Protein AF-A0A2W4M8K1-F1 (afdb_monomer_lite)

Structure (mmCIF, N/CA/C/O backbone):
data_AF-A0A2W4M8K1-F1
#
_entry.id   AF-A0A2W4M8K1-F1
#
loop_
_atom_site.group_PDB
_atom_site.id
_atom_site.type_symbol
_atom_site.label_atom_id
_atom_site.label_alt_id
_atom_site.label_comp_id
_atom_site.label_asym_id
_atom_site.label_entity_id
_atom_site.label_seq_id
_atom_site.pdbx_PDB_ins_code
_atom_site.Cartn_x
_atom_site.Cartn_y
_atom_site.Cartn_z
_atom_site.occupancy
_atom_site.B_iso_or_equiv
_atom_site.auth_seq_id
_atom_site.auth_comp_id
_atom_site.auth_asym_id
_atom_site.auth_atom_id
_atom_site.pdbx_PDB_model_num
ATOM 1 N N . GLN A 1 1 ? -11.188 28.566 -6.184 1.00 37.00 1 GLN A N 1
ATOM 2 C CA . GLN A 1 1 ? -10.833 28.347 -7.601 1.00 37.00 1 GLN A CA 1
ATOM 3 C C . GLN A 1 1 ? -10.612 26.862 -7.788 1.00 37.00 1 GLN A C 1
ATOM 5 O O . GLN A 1 1 ? -9.675 26.304 -7.238 1.00 37.00 1 GLN A O 1
ATOM 10 N N . VAL A 1 2 ? -11.581 26.238 -8.444 1.00 40.59 2 VAL A N 1
ATOM 11 C CA . VAL A 1 2 ? -11.740 24.801 -8.662 1.00 40.59 2 VAL A CA 1
ATOM 12 C C . VAL A 1 2 ? -11.360 24.571 -10.123 1.00 40.59 2 VAL A C 1
ATOM 14 O O . VAL A 1 2 ? -12.011 25.176 -10.964 1.00 40.59 2 VAL A O 1
ATOM 17 N N . HIS A 1 3 ? -10.271 23.833 -10.386 1.00 33.53 3 HIS A N 1
ATOM 18 C CA . HIS A 1 3 ? -9.848 23.211 -11.668 1.00 33.53 3 HIS A CA 1
ATOM 19 C C . HIS A 1 3 ? -8.315 23.021 -11.744 1.00 33.53 3 HIS A C 1
ATOM 21 O O . HIS A 1 3 ? -7.667 23.450 -12.691 1.00 33.53 3 HIS A O 1
ATOM 27 N N . MET A 1 4 ? -7.719 22.336 -10.767 1.00 44.03 4 MET A N 1
ATOM 28 C CA . MET A 1 4 ? -6.376 21.753 -10.908 1.00 44.03 4 MET A CA 1
ATOM 29 C C . MET A 1 4 ? -6.448 20.323 -10.365 1.00 44.03 4 MET A C 1
ATOM 31 O O . MET A 1 4 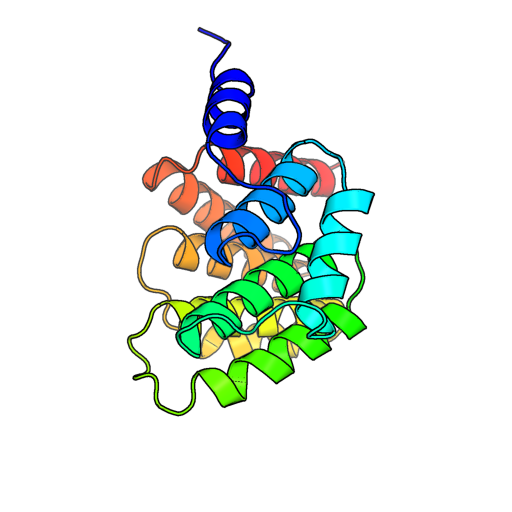? -6.419 20.142 -9.156 1.00 44.03 4 MET A O 1
ATOM 35 N N . ALA A 1 5 ? -6.699 19.333 -11.233 1.00 50.19 5 ALA A N 1
ATOM 36 C CA . ALA A 1 5 ? -6.637 17.902 -10.873 1.00 50.19 5 ALA A CA 1
ATOM 37 C C . ALA A 1 5 ? -6.618 16.966 -12.099 1.00 50.19 5 ALA A C 1
ATOM 39 O O . ALA A 1 5 ? -5.968 15.931 -12.068 1.00 50.19 5 ALA A O 1
ATOM 40 N N . ARG A 1 6 ? -7.300 17.314 -13.204 1.00 48.31 6 ARG A N 1
ATOM 41 C CA . ARG A 1 6 ? -7.380 16.455 -14.408 1.00 48.31 6 ARG A CA 1
ATOM 42 C C . ARG A 1 6 ? -6.453 16.906 -15.546 1.00 48.31 6 ARG A C 1
ATOM 44 O O . ARG A 1 6 ? -5.742 16.087 -16.112 1.00 48.31 6 ARG A O 1
ATOM 51 N N . GLY A 1 7 ? -6.384 18.214 -15.809 1.00 47.00 7 GLY A N 1
ATOM 52 C CA . GLY A 1 7 ? -5.595 18.773 -16.918 1.00 47.00 7 GLY A CA 1
ATOM 53 C C . GLY A 1 7 ? -4.072 18.617 -16.785 1.00 47.00 7 GLY A C 1
ATOM 54 O O . GLY A 1 7 ? -3.386 18.467 -17.792 1.00 47.00 7 GLY A O 1
ATOM 55 N N . GLU A 1 8 ? -3.533 18.593 -15.564 1.00 52.53 8 GLU A N 1
ATOM 56 C CA . GLU A 1 8 ? -2.094 18.388 -15.318 1.00 52.53 8 GLU A CA 1
ATOM 57 C C . GLU A 1 8 ? -1.680 16.923 -15.533 1.00 52.53 8 GLU A C 1
ATOM 59 O O . GLU A 1 8 ? -0.627 16.662 -16.109 1.00 52.53 8 GLU A O 1
ATOM 64 N N . LEU A 1 9 ? -2.543 15.963 -15.171 1.00 53.38 9 LEU A N 1
ATOM 65 C CA . LEU A 1 9 ? -2.345 14.535 -15.454 1.00 53.38 9 LEU A CA 1
ATOM 66 C C . LEU A 1 9 ? -2.495 14.227 -16.944 1.00 53.38 9 LEU A C 1
ATOM 68 O O . LEU A 1 9 ? -1.769 13.391 -17.476 1.00 53.38 9 LEU A O 1
ATOM 72 N N . ASP A 1 10 ? -3.418 14.905 -17.627 1.00 53.69 10 ASP A N 1
ATOM 73 C CA . ASP A 1 10 ? -3.560 14.808 -19.080 1.00 53.69 10 ASP A CA 1
ATOM 74 C C . ASP A 1 10 ? -2.326 15.379 -19.788 1.00 53.69 10 ASP A C 1
ATOM 76 O O . ASP A 1 10 ? -1.811 14.747 -20.705 1.00 53.69 10 ASP A O 1
ATOM 80 N N . SER A 1 11 ? -1.773 16.487 -19.288 1.00 58.38 11 SER A N 1
ATOM 81 C CA . SER A 1 11 ? -0.518 17.058 -19.793 1.00 58.38 11 SER A CA 1
ATOM 82 C C . SER A 1 11 ? 0.675 16.126 -19.546 1.00 58.38 11 SER A C 1
ATOM 84 O O . SER A 1 11 ? 1.435 15.852 -20.471 1.00 58.38 11 SER A O 1
ATOM 86 N N . ALA A 1 12 ? 0.809 15.555 -18.345 1.00 60.22 12 ALA A N 1
ATOM 87 C CA . ALA A 1 12 ? 1.858 14.580 -18.042 1.00 60.22 12 ALA A CA 1
ATOM 88 C C . ALA A 1 12 ? 1.719 13.302 -18.887 1.00 60.22 12 ALA A C 1
ATOM 90 O O . ALA A 1 12 ? 2.710 12.796 -19.400 1.00 60.22 12 ALA A O 1
ATOM 91 N N . ALA A 1 13 ? 0.493 12.816 -19.108 1.00 61.12 13 ALA A N 1
ATOM 92 C CA . ALA A 1 13 ? 0.238 11.625 -19.916 1.00 61.12 13 ALA A CA 1
ATOM 93 C C . ALA A 1 13 ? 0.629 11.793 -21.391 1.00 61.12 13 ALA A C 1
ATOM 95 O O . ALA A 1 13 ? 0.982 10.805 -22.025 1.00 61.12 13 ALA A O 1
ATOM 96 N N . THR A 1 14 ? 0.587 13.013 -21.941 1.00 69.50 14 THR A N 1
ATOM 97 C CA . THR A 1 14 ? 1.050 13.263 -23.321 1.00 69.50 14 THR A CA 1
ATOM 98 C C . THR A 1 14 ? 2.564 13.141 -23.494 1.00 69.50 14 THR A C 1
ATOM 100 O O . THR A 1 14 ? 3.031 13.038 -24.626 1.00 69.50 14 THR A O 1
ATOM 103 N N . LEU A 1 15 ? 3.322 13.146 -22.393 1.00 72.06 15 LEU A N 1
ATOM 104 C CA . LEU A 1 15 ? 4.785 13.084 -22.395 1.00 72.06 15 LEU A CA 1
ATOM 105 C C . LEU A 1 15 ? 5.334 11.672 -22.159 1.00 72.06 15 LEU A C 1
ATOM 107 O O . LEU A 1 15 ? 6.535 11.470 -22.306 1.00 72.06 15 LEU A O 1
ATOM 111 N N . LEU A 1 16 ? 4.482 10.715 -21.786 1.00 75.50 16 LEU A N 1
ATOM 112 C CA . LEU A 1 16 ? 4.888 9.343 -21.482 1.00 75.50 16 LEU A CA 1
ATOM 113 C C . LEU A 1 16 ? 4.746 8.467 -22.722 1.00 75.50 16 LEU A C 1
ATOM 115 O O . LEU A 1 16 ? 3.727 8.546 -23.410 1.00 75.50 16 LEU A O 1
ATOM 119 N N . ASP A 1 17 ? 5.710 7.580 -22.966 1.00 75.44 17 ASP A N 1
ATOM 120 C CA . ASP A 1 17 ? 5.508 6.466 -23.890 1.00 75.44 17 ASP A CA 1
ATOM 121 C C . ASP A 1 17 ? 4.755 5.332 -23.163 1.00 75.44 17 ASP A C 1
ATOM 123 O O . ASP A 1 17 ? 5.310 4.689 -22.272 1.00 75.44 17 ASP A O 1
ATOM 127 N N . PRO A 1 18 ? 3.485 5.038 -23.504 1.00 68.50 18 PRO A N 1
ATOM 128 C CA . PRO A 1 18 ? 2.747 3.951 -22.870 1.00 68.50 18 PRO A CA 1
ATOM 129 C C . PRO A 1 18 ? 3.082 2.583 -23.487 1.00 68.50 18 PRO A C 1
ATOM 131 O O . PRO A 1 18 ? 2.425 1.590 -23.151 1.00 68.50 18 PRO A O 1
ATOM 134 N N . SER A 1 19 ? 4.015 2.519 -24.447 1.00 73.88 19 SER A N 1
ATOM 135 C CA . SER A 1 19 ? 4.329 1.291 -25.162 1.00 73.88 19 SER A CA 1
ATOM 136 C C . SER A 1 19 ? 4.962 0.242 -24.237 1.00 73.88 19 SER A C 1
ATOM 138 O O . SER A 1 19 ? 5.702 0.570 -23.310 1.00 73.88 19 SER A O 1
ATOM 140 N N . PRO A 1 20 ? 4.772 -1.059 -24.520 1.00 66.44 20 PRO A N 1
ATOM 141 C CA . PRO A 1 20 ? 5.462 -2.127 -23.791 1.00 66.44 20 PRO A CA 1
ATOM 142 C C . PRO A 1 20 ? 6.996 -2.085 -23.911 1.00 66.44 20 PRO A C 1
ATOM 144 O O . PRO A 1 20 ? 7.683 -2.843 -23.237 1.00 66.44 20 PRO A O 1
ATOM 147 N N . ARG A 1 21 ? 7.547 -1.247 -24.799 1.00 74.56 21 ARG A N 1
ATOM 148 C CA . ARG A 1 21 ? 8.994 -1.065 -24.990 1.00 74.56 21 ARG A CA 1
ATOM 149 C C . ARG A 1 21 ? 9.509 0.252 -24.412 1.00 74.56 21 ARG A C 1
ATOM 151 O O . ARG A 1 21 ? 10.693 0.540 -24.563 1.00 74.56 21 ARG A O 1
ATOM 158 N N . ALA A 1 22 ? 8.636 1.026 -23.774 1.00 80.31 22 ALA A N 1
ATOM 159 C CA . ALA A 1 22 ? 8.989 2.285 -23.152 1.00 80.31 22 ALA A CA 1
ATOM 160 C C . ALA A 1 22 ? 10.005 2.091 -22.024 1.00 80.31 22 ALA A C 1
ATOM 162 O O . ALA A 1 22 ? 10.150 0.997 -21.458 1.00 80.31 22 ALA A O 1
ATOM 163 N N . HIS A 1 23 ? 10.680 3.182 -21.667 1.00 82.12 23 HIS A N 1
ATOM 164 C CA . HIS A 1 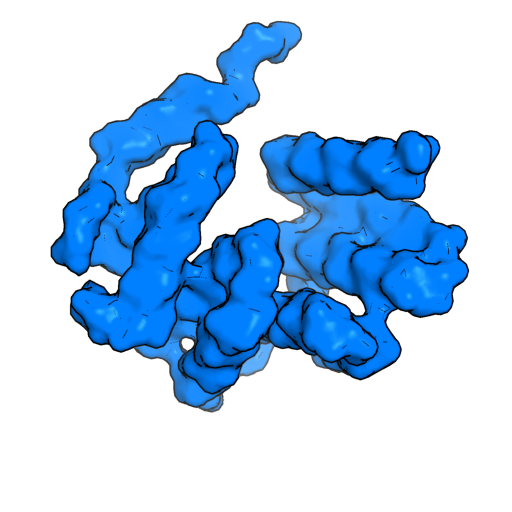23 ? 11.536 3.220 -20.490 1.00 82.12 23 HIS A CA 1
ATOM 165 C C . HIS A 1 23 ? 10.732 2.842 -19.235 1.00 82.12 23 HIS A C 1
ATOM 167 O O . HIS A 1 23 ? 9.546 3.152 -19.137 1.00 82.12 23 HIS A O 1
ATOM 173 N N . TRP A 1 24 ? 11.358 2.171 -18.266 1.00 79.06 24 TRP A N 1
ATOM 174 C CA . TRP A 1 24 ? 10.658 1.623 -17.095 1.00 79.06 24 TRP A CA 1
ATOM 175 C C . TRP A 1 24 ? 9.864 2.686 -16.318 1.00 79.06 24 TRP A C 1
ATOM 177 O O . TRP A 1 24 ? 8.742 2.426 -15.888 1.00 79.06 24 TRP A O 1
ATOM 187 N N . ILE A 1 25 ? 10.403 3.907 -16.222 1.00 79.38 25 ILE A N 1
ATOM 188 C CA . ILE A 1 25 ? 9.728 5.055 -15.597 1.00 79.38 25 ILE A CA 1
ATOM 189 C C . ILE A 1 25 ? 8.388 5.338 -16.281 1.00 79.38 25 ILE A C 1
ATOM 191 O O . ILE A 1 25 ? 7.378 5.499 -15.600 1.00 79.38 25 ILE A O 1
ATOM 195 N N . ASP A 1 26 ? 8.347 5.345 -17.613 1.00 83.19 26 ASP A N 1
ATOM 196 C CA . ASP A 1 26 ? 7.123 5.647 -18.354 1.00 83.19 26 ASP A CA 1
ATOM 197 C C . ASP A 1 26 ? 6.065 4.565 -18.144 1.00 83.19 26 ASP A C 1
ATOM 199 O O . ASP A 1 26 ? 4.880 4.873 -17.983 1.00 83.19 26 ASP A O 1
ATOM 203 N N . ARG A 1 27 ? 6.486 3.297 -18.060 1.00 83.69 27 ARG A N 1
ATOM 204 C CA . ARG A 1 27 ? 5.593 2.163 -17.782 1.00 83.69 27 ARG A CA 1
ATOM 205 C C . ARG A 1 27 ? 4.992 2.255 -16.380 1.00 83.69 27 ARG A C 1
ATOM 207 O O . ARG A 1 27 ? 3.772 2.142 -16.224 1.00 83.69 27 ARG A O 1
ATOM 214 N N . VAL A 1 28 ? 5.828 2.542 -15.384 1.00 79.75 28 VAL A N 1
ATOM 215 C CA . VAL A 1 28 ? 5.432 2.727 -13.982 1.00 79.75 28 VAL A CA 1
ATOM 216 C C . VAL A 1 28 ? 4.469 3.904 -13.820 1.00 79.75 28 VAL A C 1
ATOM 218 O O . VAL A 1 28 ? 3.390 3.751 -13.238 1.00 79.75 28 VAL A O 1
ATOM 221 N N . ILE A 1 29 ? 4.815 5.075 -14.366 1.00 82.12 29 ILE A N 1
ATOM 222 C CA . ILE A 1 29 ? 3.964 6.268 -14.275 1.00 82.12 29 ILE A CA 1
ATOM 223 C C . ILE A 1 29 ? 2.646 6.024 -15.019 1.00 82.12 29 ILE A C 1
ATOM 225 O O . ILE A 1 29 ? 1.585 6.371 -14.501 1.00 82.12 29 ILE A O 1
ATOM 229 N N . SER A 1 30 ? 2.672 5.358 -16.176 1.00 83.56 30 SER A N 1
ATOM 230 C CA . SER A 1 30 ? 1.460 5.009 -16.926 1.00 83.56 30 SER A CA 1
ATOM 231 C C . SER A 1 30 ? 0.518 4.091 -16.143 1.00 83.56 30 SER A C 1
ATOM 233 O O . SER A 1 30 ? -0.695 4.304 -16.164 1.00 83.56 30 SER A O 1
ATOM 235 N N . ALA A 1 31 ? 1.044 3.088 -15.430 1.00 84.94 31 ALA A N 1
ATOM 236 C CA . ALA A 1 31 ? 0.235 2.201 -14.593 1.00 84.94 31 ALA A CA 1
ATOM 237 C C . ALA A 1 31 ? -0.417 2.963 -13.427 1.00 84.94 31 ALA A C 1
ATOM 239 O O . ALA A 1 31 ? -1.625 2.844 -13.206 1.00 84.94 31 ALA A O 1
ATOM 240 N N . LYS A 1 32 ? 0.351 3.822 -12.744 1.00 81.62 32 LYS A N 1
ATOM 241 C CA . LYS A 1 32 ? -0.167 4.677 -11.669 1.00 81.62 32 LYS A CA 1
ATOM 242 C C . LYS A 1 32 ? -1.220 5.655 -12.193 1.00 81.62 32 LYS A C 1
ATOM 244 O O . LYS A 1 32 ? -2.273 5.796 -11.584 1.00 81.62 32 LYS A O 1
ATOM 249 N N . LEU A 1 33 ? -0.996 6.289 -13.344 1.00 83.44 33 LEU A N 1
ATOM 250 C CA . LEU A 1 33 ? -1.975 7.183 -13.971 1.00 83.44 33 LEU A CA 1
ATOM 251 C C . LEU A 1 33 ? -3.268 6.461 -14.359 1.00 83.44 33 LEU A C 1
ATOM 253 O O . LEU A 1 33 ? -4.346 7.017 -14.158 1.00 83.44 33 LEU A O 1
ATOM 257 N N . ALA A 1 34 ? -3.179 5.239 -14.893 1.00 85.38 34 ALA A N 1
ATOM 258 C CA . ALA A 1 34 ? -4.355 4.429 -15.204 1.00 85.38 34 ALA A CA 1
ATOM 259 C C . ALA A 1 34 ? -5.188 4.168 -13.940 1.00 85.38 34 ALA A C 1
ATOM 261 O O . ALA A 1 34 ? -6.385 4.455 -13.930 1.00 85.38 34 ALA A O 1
ATOM 262 N N . TRP A 1 35 ? -4.534 3.762 -12.845 1.00 86.69 35 TRP A N 1
ATOM 263 C CA . TRP A 1 35 ? -5.185 3.567 -11.548 1.00 86.69 35 TRP A CA 1
ATOM 264 C C . TRP A 1 35 ? -5.880 4.847 -11.073 1.00 86.69 35 TRP A C 1
ATOM 266 O O . TRP A 1 35 ? -7.063 4.853 -10.743 1.00 86.69 35 TRP A O 1
ATOM 276 N N . ARG A 1 36 ? -5.160 5.973 -11.125 1.00 81.00 36 ARG A N 1
ATOM 277 C CA . ARG A 1 36 ? -5.649 7.301 -10.718 1.00 81.00 36 ARG A CA 1
ATOM 278 C C . ARG A 1 36 ? -6.832 7.800 -11.554 1.00 81.00 36 ARG A C 1
ATOM 280 O O . ARG A 1 36 ? -7.641 8.571 -11.053 1.00 81.00 36 ARG A O 1
ATOM 287 N N . ARG A 1 37 ? -6.945 7.377 -12.816 1.00 83.31 37 ARG A N 1
ATOM 288 C CA . ARG A 1 37 ? -8.078 7.693 -13.705 1.00 83.31 37 ARG A CA 1
ATOM 289 C C . ARG A 1 37 ? -9.280 6.762 -13.514 1.00 83.31 37 ARG A C 1
ATOM 291 O O . ARG A 1 37 ? -10.282 6.948 -14.200 1.00 83.31 37 ARG A O 1
ATOM 298 N N . GLY A 1 38 ? -9.184 5.785 -12.612 1.00 85.25 38 GLY A N 1
ATOM 299 C CA . GLY A 1 38 ? -10.207 4.763 -12.405 1.00 85.25 38 GLY A CA 1
ATOM 300 C C . GLY A 1 38 ? -10.179 3.640 -13.444 1.00 85.25 38 GLY A C 1
ATOM 301 O O . GLY A 1 38 ? -11.071 2.800 -13.439 1.00 85.25 38 GLY A O 1
ATOM 302 N N . ASP A 1 39 ? -9.166 3.587 -14.317 1.00 90.25 39 ASP A N 1
ATOM 303 C CA . ASP A 1 39 ? -8.940 2.455 -15.224 1.00 90.25 39 ASP A CA 1
ATOM 304 C C . ASP A 1 39 ? -8.152 1.361 -14.485 1.00 90.25 39 ASP A C 1
ATOM 306 O O . ASP A 1 39 ? -6.976 1.084 -14.755 1.00 90.25 39 ASP A O 1
ATOM 310 N N . THR A 1 40 ? -8.805 0.791 -13.469 1.00 91.56 40 THR A N 1
ATOM 311 C CA . THR A 1 40 ? -8.222 -0.199 -12.556 1.00 91.56 40 THR A CA 1
ATOM 312 C C . THR A 1 40 ? -7.774 -1.446 -13.305 1.00 91.56 40 THR A C 1
ATOM 314 O O . THR A 1 40 ? -6.683 -1.952 -13.053 1.00 91.56 40 THR A O 1
ATOM 317 N N . ASP A 1 41 ? -8.548 -1.897 -14.293 1.00 93.31 41 ASP A N 1
ATOM 318 C CA . ASP A 1 41 ? -8.221 -3.083 -15.082 1.00 93.31 41 ASP A CA 1
ATOM 319 C C . ASP A 1 41 ? -6.926 -2.892 -15.875 1.00 93.31 41 ASP A C 1
ATOM 321 O O . ASP A 1 41 ? -6.079 -3.788 -15.930 1.00 93.31 41 ASP A O 1
ATOM 325 N N . ALA A 1 42 ? -6.737 -1.727 -16.504 1.00 91.62 42 ALA A N 1
ATOM 326 C CA . ALA A 1 42 ? -5.515 -1.471 -17.253 1.00 91.62 42 ALA A CA 1
ATOM 327 C C . ALA A 1 42 ? -4.302 -1.237 -16.347 1.00 91.62 42 ALA A C 1
ATOM 329 O O . ALA A 1 42 ? -3.180 -1.541 -16.758 1.00 91.62 42 ALA A O 1
ATOM 330 N N . ALA A 1 43 ? -4.495 -0.707 -15.139 1.00 93.06 43 ALA A N 1
ATOM 331 C CA . ALA A 1 43 ? -3.435 -0.608 -14.142 1.00 93.06 43 ALA A CA 1
ATOM 332 C C . ALA A 1 43 ? -2.997 -1.996 -13.648 1.00 93.06 43 ALA A C 1
ATOM 334 O O . ALA A 1 43 ? -1.808 -2.308 -13.688 1.00 93.06 43 ALA A O 1
ATOM 335 N N . VAL A 1 44 ? -3.953 -2.857 -13.283 1.00 95.38 44 VAL A N 1
ATOM 336 C CA . VAL A 1 44 ? -3.694 -4.229 -12.819 1.00 95.38 44 VAL A CA 1
ATOM 337 C C . VAL A 1 44 ? -2.998 -5.056 -13.896 1.00 95.38 44 VAL A C 1
ATOM 339 O O . VAL A 1 44 ? -1.975 -5.676 -13.617 1.00 95.38 44 VAL A O 1
ATOM 342 N N . ARG A 1 45 ? -3.474 -5.020 -15.150 1.00 93.75 45 ARG A N 1
ATOM 343 C CA . ARG A 1 45 ? -2.809 -5.741 -16.253 1.00 93.75 45 ARG A CA 1
ATOM 344 C C . ARG A 1 45 ? -1.344 -5.333 -16.415 1.00 93.75 45 ARG A C 1
ATOM 346 O O . ARG A 1 45 ? -0.494 -6.195 -16.633 1.00 93.75 45 ARG A O 1
ATOM 353 N N . ARG A 1 46 ? -1.035 -4.037 -16.306 1.00 91.31 46 ARG A N 1
ATOM 354 C CA . ARG A 1 46 ? 0.348 -3.540 -16.393 1.00 91.31 46 ARG A CA 1
ATOM 355 C C . ARG A 1 46 ? 1.187 -4.005 -15.207 1.00 91.31 46 ARG A C 1
ATOM 357 O O . ARG A 1 46 ? 2.288 -4.495 -15.424 1.00 91.31 46 ARG A O 1
ATOM 364 N N . ALA A 1 47 ? 0.650 -3.920 -13.991 1.00 93.56 47 ALA A N 1
ATOM 365 C CA . ALA A 1 47 ? 1.332 -4.389 -12.788 1.00 93.56 47 ALA A CA 1
ATOM 366 C C . ALA A 1 47 ? 1.659 -5.893 -12.849 1.00 93.56 47 ALA A C 1
ATOM 368 O O . ALA A 1 47 ? 2.779 -6.286 -12.538 1.00 93.56 47 ALA A O 1
ATOM 369 N N . LEU A 1 48 ? 0.725 -6.726 -13.327 1.00 94.69 48 LEU A N 1
ATOM 370 C CA . LEU A 1 48 ? 0.964 -8.158 -13.547 1.00 94.69 48 LEU A CA 1
ATOM 371 C C . LEU A 1 48 ? 2.045 -8.411 -14.607 1.00 94.69 48 LEU A C 1
ATOM 373 O O . LEU A 1 48 ? 2.888 -9.282 -14.432 1.00 94.69 48 LEU A O 1
ATOM 377 N N . THR A 1 49 ? 2.059 -7.618 -15.682 1.00 91.19 49 THR A N 1
ATOM 378 C CA . THR A 1 49 ? 3.066 -7.750 -16.749 1.00 91.19 49 THR A CA 1
ATOM 379 C C . THR A 1 49 ? 4.481 -7.443 -16.240 1.00 91.19 49 THR A C 1
ATOM 381 O O . THR A 1 49 ? 5.420 -8.153 -16.601 1.00 91.19 49 THR A O 1
ATOM 384 N N . GLU A 1 50 ? 4.634 -6.412 -15.398 1.00 89.50 50 GLU A N 1
ATOM 385 C CA . GLU A 1 50 ? 5.905 -6.117 -14.713 1.00 89.50 50 GLU A CA 1
ATOM 386 C C . GLU A 1 50 ? 6.289 -7.257 -13.758 1.00 89.50 50 GLU A C 1
ATOM 388 O O . GLU A 1 50 ? 7.416 -7.746 -13.803 1.00 89.50 50 GLU A O 1
ATOM 393 N N . LEU A 1 51 ? 5.343 -7.740 -12.9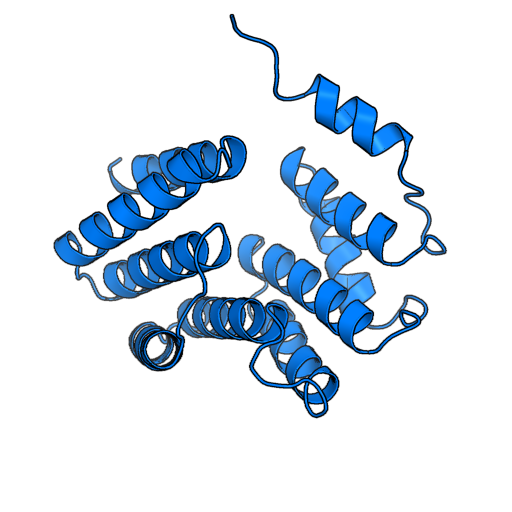43 1.00 91.62 51 LEU A N 1
ATOM 394 C CA . LEU A 1 51 ? 5.587 -8.809 -11.970 1.00 91.62 51 LEU A CA 1
ATOM 395 C C . LEU A 1 51 ? 6.045 -10.125 -12.616 1.00 91.62 51 LEU A C 1
ATOM 397 O O . LEU A 1 51 ? 6.906 -10.818 -12.075 1.00 91.62 51 LEU A O 1
ATOM 401 N N . ASP A 1 52 ? 5.466 -10.486 -13.759 1.00 90.06 52 ASP A N 1
ATOM 402 C CA . ASP A 1 52 ? 5.802 -11.722 -14.468 1.00 90.06 52 ASP A CA 1
ATOM 403 C C . ASP A 1 52 ? 7.076 -11.594 -15.326 1.00 90.06 52 ASP A C 1
ATOM 405 O O . ASP A 1 52 ? 7.435 -12.532 -16.038 1.00 90.06 52 ASP A O 1
ATOM 409 N N . GLY A 1 53 ? 7.773 -10.450 -15.279 1.00 80.88 53 GLY A N 1
ATOM 410 C CA . GLY A 1 53 ? 9.035 -10.238 -15.995 1.00 80.88 53 GLY A CA 1
ATOM 411 C C . GLY A 1 53 ? 8.885 -10.270 -17.517 1.00 80.88 53 GLY A C 1
ATOM 412 O O . GLY A 1 53 ? 9.841 -10.550 -18.238 1.00 80.88 53 GLY A O 1
ATOM 413 N N . SER A 1 54 ? 7.679 -10.002 -18.027 1.00 79.62 54 SER A N 1
ATOM 414 C CA . SER A 1 54 ? 7.400 -9.985 -19.472 1.00 79.62 54 SER A CA 1
ATOM 415 C C . SER A 1 54 ? 7.913 -8.716 -20.164 1.00 79.62 54 SER A C 1
ATOM 417 O O . SER A 1 54 ? 7.781 -8.572 -21.382 1.00 79.62 54 SER A O 1
ATOM 419 N N . LEU A 1 55 ? 8.484 -7.787 -19.394 1.00 79.50 55 LEU A N 1
ATOM 420 C CA . LEU A 1 55 ? 9.062 -6.534 -19.859 1.00 79.50 55 LEU A CA 1
ATOM 421 C C . LEU A 1 55 ? 10.589 -6.588 -19.746 1.00 79.50 55 LEU A C 1
ATOM 423 O O . LEU A 1 55 ? 11.116 -7.299 -18.890 1.00 79.50 55 LEU A O 1
ATOM 427 N N . PRO A 1 56 ? 11.320 -5.862 -20.610 1.00 81.25 56 PRO A N 1
ATOM 428 C CA . PRO A 1 56 ? 12.766 -5.776 -20.488 1.00 81.25 56 PRO A CA 1
ATOM 429 C C . PRO A 1 56 ? 13.157 -5.265 -19.094 1.00 81.25 56 PRO A C 1
ATOM 431 O O . PRO A 1 56 ? 12.527 -4.304 -18.625 1.00 81.25 56 PRO A O 1
ATOM 434 N N . PRO A 1 57 ? 14.189 -5.862 -18.465 1.00 76.00 57 PRO A N 1
ATOM 435 C CA . PRO A 1 57 ? 14.680 -5.389 -17.182 1.00 76.00 57 PRO A CA 1
ATOM 436 C C . PRO A 1 57 ? 15.114 -3.935 -17.319 1.00 76.00 57 PRO A C 1
ATOM 438 O O . PRO A 1 57 ? 15.613 -3.497 -18.366 1.00 76.00 57 PRO A O 1
ATOM 441 N N . ALA A 1 58 ? 14.892 -3.177 -16.262 1.00 70.00 58 ALA A N 1
ATOM 442 C CA . ALA A 1 58 ? 15.409 -1.841 -16.167 1.00 70.00 58 ALA A CA 1
ATOM 443 C C . ALA A 1 58 ? 16.943 -1.883 -16.094 1.00 70.00 58 ALA A C 1
ATOM 445 O O . ALA A 1 58 ? 17.557 -2.867 -15.685 1.00 70.00 58 ALA A O 1
ATOM 446 N N . GLY A 1 59 ? 17.592 -0.819 -16.570 1.00 77.25 59 GLY A N 1
ATOM 447 C CA . GLY A 1 59 ? 19.050 -0.809 -16.705 1.00 77.25 59 GLY A CA 1
ATOM 448 C C . GLY A 1 59 ? 19.782 -1.004 -15.372 1.00 77.25 59 GLY A C 1
ATOM 449 O O . GLY A 1 59 ? 20.878 -1.562 -15.362 1.00 77.25 59 GLY A O 1
ATOM 450 N N . HIS A 1 60 ? 19.180 -0.562 -14.261 1.00 82.38 60 HIS A N 1
ATOM 451 C CA . HIS A 1 60 ? 19.723 -0.693 -12.913 1.00 82.38 60 HIS A CA 1
ATOM 452 C C . HIS A 1 60 ? 18.812 -1.561 -12.019 1.00 82.38 60 HIS A C 1
ATOM 454 O O . HIS A 1 60 ? 17.603 -1.350 -12.029 1.00 82.38 60 HIS A O 1
ATOM 460 N N . PRO A 1 61 ? 19.340 -2.452 -11.153 1.00 82.88 61 PRO A N 1
ATOM 461 C CA . PRO A 1 61 ? 18.513 -3.308 -10.285 1.00 82.88 61 PRO A CA 1
ATOM 462 C C . PRO A 1 61 ? 17.503 -2.557 -9.400 1.00 82.88 61 PRO A C 1
ATOM 464 O O . PRO A 1 61 ? 16.446 -3.075 -9.052 1.00 82.88 61 PRO A O 1
ATOM 467 N N . TRP A 1 62 ? 17.806 -1.313 -9.024 1.00 82.12 62 TRP A N 1
ATOM 468 C CA . TRP A 1 62 ? 16.893 -0.490 -8.216 1.00 82.12 62 TRP A CA 1
ATOM 469 C C . TRP A 1 62 ? 15.735 0.093 -9.016 1.00 82.12 62 TRP A C 1
ATOM 471 O O . TRP A 1 62 ? 14.697 0.412 -8.441 1.00 82.12 62 TRP A O 1
ATOM 481 N N . ASP A 1 63 ? 15.903 0.215 -10.327 1.00 84.88 63 ASP A N 1
ATOM 482 C CA . ASP A 1 63 ? 14.824 0.599 -11.220 1.00 84.88 63 ASP A CA 1
ATOM 483 C C . ASP A 1 63 ? 13.807 -0.550 -11.320 1.00 84.88 63 ASP A C 1
ATOM 485 O O . ASP A 1 63 ? 12.602 -0.319 -11.227 1.00 84.88 63 ASP A O 1
ATOM 489 N N . ASP A 1 64 ? 14.289 -1.798 -11.391 1.00 87.94 64 ASP A N 1
ATOM 490 C CA . ASP A 1 64 ? 13.446 -2.998 -11.302 1.00 87.94 64 ASP A CA 1
ATOM 491 C C . ASP A 1 64 ? 12.749 -3.086 -9.939 1.00 87.94 64 ASP A C 1
ATOM 493 O O . ASP A 1 64 ? 11.549 -3.347 -9.860 1.00 87.94 64 ASP A O 1
ATOM 497 N N . ALA A 1 65 ? 13.468 -2.788 -8.852 1.00 90.38 65 ALA A N 1
ATOM 498 C CA . ALA A 1 65 ? 12.873 -2.708 -7.520 1.00 90.38 65 ALA A CA 1
ATOM 499 C C . ALA A 1 65 ? 11.789 -1.619 -7.448 1.00 90.38 65 ALA A C 1
ATOM 501 O O . ALA A 1 65 ? 10.742 -1.829 -6.837 1.00 90.38 65 ALA A O 1
ATOM 502 N N . GLY A 1 66 ? 12.012 -0.468 -8.088 1.00 88.94 66 GLY A N 1
ATOM 503 C CA . GLY A 1 66 ? 11.043 0.622 -8.169 1.00 88.94 66 GLY A CA 1
ATOM 504 C C . GLY A 1 66 ? 9.800 0.229 -8.964 1.00 88.94 66 GLY A C 1
ATOM 505 O O . GLY A 1 66 ? 8.680 0.524 -8.542 1.00 88.94 66 GLY A O 1
ATOM 506 N N . ALA A 1 67 ? 9.979 -0.487 -10.075 1.00 89.75 67 ALA A N 1
ATOM 507 C CA . ALA A 1 67 ? 8.881 -1.024 -10.868 1.00 89.75 67 ALA A CA 1
ATOM 508 C C . ALA A 1 67 ? 8.059 -2.054 -10.081 1.00 89.75 67 ALA A C 1
ATOM 510 O O . ALA A 1 67 ? 6.833 -1.936 -10.011 1.00 89.75 67 ALA A O 1
ATOM 511 N N . LEU A 1 68 ? 8.723 -3.001 -9.411 1.00 93.56 68 LEU A N 1
ATOM 512 C CA . LEU A 1 68 ? 8.067 -3.996 -8.561 1.00 93.56 68 LEU A CA 1
ATOM 513 C C . LEU A 1 68 ? 7.357 -3.364 -7.361 1.00 93.56 68 LEU A C 1
ATOM 515 O O . LEU A 1 68 ? 6.258 -3.794 -7.021 1.00 93.56 68 LEU A O 1
ATOM 519 N N . LEU A 1 69 ? 7.926 -2.324 -6.745 1.00 93.62 69 LEU A N 1
ATOM 520 C CA . LEU A 1 69 ? 7.289 -1.594 -5.646 1.00 93.62 69 LEU A CA 1
ATOM 521 C C . LEU A 1 69 ? 5.945 -1.000 -6.089 1.00 93.62 69 LEU A C 1
ATOM 523 O O . LEU A 1 69 ? 4.934 -1.138 -5.401 1.00 93.62 69 LEU A O 1
ATOM 527 N N . GLN A 1 70 ? 5.920 -0.366 -7.261 1.00 92.31 70 GLN A N 1
ATOM 528 C CA . GLN A 1 70 ? 4.711 0.263 -7.795 1.00 92.31 70 GLN A CA 1
ATOM 529 C C . GLN A 1 70 ? 3.692 -0.776 -8.272 1.00 92.31 70 GLN A C 1
ATOM 531 O O . GLN A 1 70 ? 2.499 -0.628 -8.005 1.00 92.31 70 GLN A O 1
ATOM 536 N N . ALA A 1 71 ? 4.149 -1.854 -8.914 1.00 94.69 71 ALA A N 1
ATOM 537 C CA . ALA A 1 71 ? 3.295 -2.980 -9.273 1.00 94.69 71 ALA A CA 1
ATOM 538 C C . ALA A 1 71 ? 2.659 -3.608 -8.024 1.00 94.69 71 ALA A C 1
ATOM 540 O O . ALA A 1 71 ? 1.444 -3.777 -7.974 1.00 94.69 71 ALA A O 1
ATOM 541 N N . GLY A 1 72 ? 3.456 -3.877 -6.987 1.00 96.69 72 GLY A N 1
ATOM 542 C CA . GLY A 1 72 ? 2.995 -4.436 -5.719 1.00 96.69 72 GLY A CA 1
ATOM 543 C C . GLY A 1 72 ? 1.950 -3.564 -5.025 1.00 96.69 72 GLY A C 1
ATOM 544 O O . GLY A 1 72 ? 0.949 -4.094 -4.550 1.00 96.69 72 GLY A O 1
ATOM 545 N N . GLN A 1 73 ? 2.118 -2.237 -5.034 1.00 95.44 73 GLN A N 1
ATOM 546 C CA . GLN A 1 73 ? 1.117 -1.314 -4.492 1.00 95.44 73 GLN A CA 1
ATOM 547 C C . GLN A 1 73 ? -0.211 -1.378 -5.265 1.00 95.44 73 GLN A C 1
ATOM 549 O O . GLN A 1 73 ? -1.266 -1.488 -4.647 1.00 95.44 73 GLN A O 1
ATOM 554 N N . ILE A 1 74 ? -0.171 -1.359 -6.604 1.00 95.19 74 ILE A N 1
ATOM 555 C CA . ILE A 1 74 ? -1.378 -1.468 -7.445 1.00 95.19 74 ILE A CA 1
ATOM 556 C C . ILE A 1 74 ? -2.090 -2.803 -7.206 1.00 95.19 74 ILE A C 1
ATOM 558 O O . ILE A 1 74 ? -3.311 -2.843 -7.075 1.00 95.19 74 ILE A O 1
ATOM 562 N N . LEU A 1 75 ? -1.333 -3.900 -7.144 1.00 97.50 75 LEU A N 1
ATOM 563 C CA . LEU A 1 75 ? -1.874 -5.237 -6.903 1.00 97.50 75 LEU A CA 1
ATOM 564 C C . LEU A 1 75 ? -2.522 -5.330 -5.519 1.00 97.50 75 LEU A C 1
ATOM 566 O O . LEU A 1 75 ? -3.620 -5.868 -5.394 1.00 97.50 75 LEU A O 1
ATOM 570 N N . LEU A 1 76 ? -1.891 -4.747 -4.497 1.00 97.44 76 LEU A N 1
ATOM 571 C CA . LEU A 1 76 ? -2.448 -4.692 -3.151 1.00 97.44 76 LEU A CA 1
ATOM 572 C C . LEU A 1 76 ? -3.748 -3.881 -3.105 1.00 97.44 76 LEU A C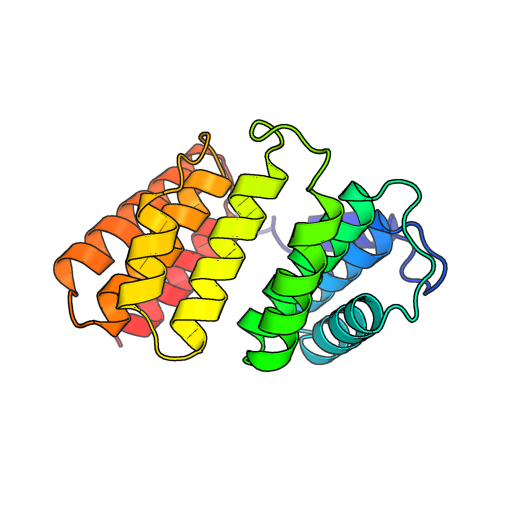 1
ATOM 574 O O . LEU A 1 76 ? -4.737 -4.354 -2.546 1.00 97.44 76 LEU A O 1
ATOM 578 N N . ASP A 1 77 ? -3.766 -2.694 -3.717 1.00 93.19 77 ASP A N 1
ATOM 579 C CA . ASP A 1 77 ? -4.956 -1.838 -3.769 1.00 93.19 77 ASP A CA 1
ATOM 580 C C . ASP A 1 77 ? -6.101 -2.494 -4.569 1.00 93.19 77 ASP A C 1
ATOM 582 O O . ASP A 1 77 ? -7.275 -2.256 -4.285 1.00 93.19 77 ASP A O 1
ATOM 586 N N . ALA A 1 78 ? -5.776 -3.370 -5.525 1.00 95.00 78 ALA A N 1
ATOM 587 C CA . ALA A 1 78 ? -6.732 -4.199 -6.261 1.00 95.00 78 ALA A CA 1
ATOM 588 C C . ALA A 1 78 ? -7.201 -5.454 -5.496 1.00 95.00 78 ALA A C 1
ATOM 590 O O . ALA A 1 78 ? -8.036 -6.202 -6.005 1.00 95.00 78 ALA A O 1
ATOM 591 N N . GLY A 1 79 ? -6.671 -5.716 -4.297 1.00 96.25 79 GLY A N 1
ATOM 592 C CA . GLY A 1 79 ? -6.993 -6.903 -3.499 1.00 96.25 79 GLY A CA 1
ATOM 593 C C . GLY A 1 79 ? -6.285 -8.190 -3.945 1.00 96.25 79 GLY A C 1
ATOM 594 O O . GLY A 1 79 ? -6.591 -9.266 -3.433 1.00 96.25 79 GLY A O 1
ATOM 595 N N . LEU A 1 80 ? -5.318 -8.099 -4.859 1.00 98.12 80 LEU A N 1
ATOM 596 C CA . LEU A 1 80 ? -4.492 -9.211 -5.339 1.00 98.12 80 LEU A CA 1
ATOM 597 C C . LEU A 1 80 ? -3.305 -9.432 -4.390 1.00 98.12 80 LEU A C 1
ATOM 599 O O . LEU A 1 80 ? -2.148 -9.134 -4.692 1.00 98.12 80 LEU A O 1
ATOM 603 N N . VAL A 1 81 ? -3.620 -9.899 -3.179 1.00 98.38 81 VAL A N 1
ATOM 604 C CA . VAL A 1 81 ? -2.665 -9.983 -2.060 1.00 98.38 81 VAL A CA 1
ATOM 605 C C . VAL A 1 81 ? -1.508 -10.946 -2.354 1.00 98.38 81 VAL A C 1
ATOM 607 O O . VAL A 1 81 ? -0.368 -10.656 -1.996 1.00 98.38 81 VAL A O 1
ATOM 610 N N . ALA A 1 82 ? -1.767 -12.070 -3.030 1.00 98.25 82 ALA A N 1
ATOM 611 C CA . ALA A 1 82 ? -0.733 -13.057 -3.352 1.00 98.25 82 ALA A CA 1
ATOM 612 C C . ALA A 1 82 ? 0.278 -12.517 -4.378 1.00 98.25 82 ALA A C 1
ATOM 614 O O . ALA A 1 82 ? 1.483 -12.743 -4.271 1.00 98.25 82 ALA A O 1
ATOM 615 N N . GLU A 1 83 ? -0.199 -11.762 -5.360 1.00 98.38 83 GLU A N 1
ATOM 616 C CA . GLU A 1 83 ? 0.614 -11.110 -6.376 1.00 98.38 83 GLU A CA 1
ATOM 617 C C . GLU A 1 83 ? 1.402 -9.939 -5.778 1.00 98.38 83 GLU A C 1
ATOM 619 O O . GLU A 1 83 ? 2.591 -9.789 -6.059 1.00 98.38 83 GLU A O 1
ATOM 624 N N . ALA A 1 84 ? 0.788 -9.164 -4.879 1.00 98.31 84 ALA A N 1
ATOM 625 C CA . ALA A 1 84 ? 1.492 -8.135 -4.119 1.00 98.31 84 ALA A CA 1
ATOM 626 C C . ALA A 1 84 ? 2.619 -8.732 -3.254 1.00 98.31 84 ALA A C 1
ATOM 628 O O . ALA A 1 84 ? 3.722 -8.184 -3.218 1.00 98.31 84 ALA A O 1
ATOM 629 N N . ARG A 1 85 ? 2.391 -9.894 -2.622 1.00 98.31 85 ARG A N 1
ATOM 630 C CA . ARG A 1 85 ? 3.432 -10.655 -1.909 1.00 98.31 85 ARG A CA 1
ATOM 631 C C . ARG A 1 85 ? 4.575 -11.062 -2.835 1.00 98.31 85 ARG A C 1
ATOM 633 O O . ARG A 1 85 ? 5.728 -10.800 -2.505 1.00 98.31 85 ARG A O 1
ATOM 640 N N . ARG A 1 86 ? 4.278 -11.623 -4.014 1.00 97.75 86 ARG A N 1
ATOM 641 C CA . ARG A 1 86 ? 5.312 -11.955 -5.013 1.00 97.75 86 ARG A CA 1
ATOM 642 C C . ARG A 1 86 ? 6.158 -10.734 -5.388 1.00 97.75 86 ARG A C 1
ATOM 644 O O . ARG A 1 86 ? 7.371 -10.866 -5.524 1.00 97.75 86 ARG A O 1
ATOM 651 N N . ALA A 1 87 ? 5.541 -9.560 -5.533 1.00 97.00 87 ALA A N 1
ATOM 652 C CA . ALA A 1 87 ? 6.265 -8.322 -5.818 1.00 97.00 87 ALA A CA 1
ATOM 653 C C . ALA A 1 87 ? 7.208 -7.937 -4.664 1.00 97.00 87 ALA A C 1
ATOM 655 O O . ALA A 1 87 ? 8.385 -7.669 -4.900 1.00 97.00 87 ALA A O 1
ATOM 656 N N . VAL A 1 88 ? 6.722 -7.973 -3.416 1.00 97.06 88 VAL A N 1
ATOM 657 C CA . VAL A 1 88 ? 7.529 -7.707 -2.209 1.00 97.06 88 VAL A CA 1
ATOM 658 C C . VAL A 1 88 ? 8.730 -8.647 -2.111 1.00 97.06 88 VAL A C 1
ATOM 660 O O . VAL A 1 88 ? 9.844 -8.185 -1.848 1.00 97.06 88 VAL A O 1
ATOM 663 N N . ASP A 1 89 ? 8.521 -9.939 -2.354 1.00 96.38 89 ASP A N 1
ATOM 664 C CA . ASP A 1 89 ? 9.572 -10.956 -2.284 1.00 96.38 89 ASP A CA 1
ATOM 665 C C . ASP A 1 89 ? 10.618 -10.771 -3.400 1.00 96.38 89 ASP A C 1
ATOM 667 O O . ASP A 1 89 ? 11.802 -11.042 -3.193 1.00 96.38 89 ASP A O 1
ATOM 671 N N . GLY A 1 90 ? 10.203 -10.255 -4.563 1.00 94.25 90 GLY A N 1
ATOM 672 C CA . GLY A 1 90 ? 11.088 -9.932 -5.685 1.00 94.25 90 GLY A CA 1
ATOM 673 C C . GLY A 1 90 ? 11.975 -8.702 -5.460 1.00 94.25 90 GLY A C 1
ATOM 674 O O . GLY A 1 90 ? 13.073 -8.638 -6.008 1.00 94.25 90 GLY A O 1
ATOM 675 N N . ILE A 1 91 ? 11.548 -7.744 -4.628 1.00 93.50 91 ILE A N 1
ATOM 676 C CA . ILE A 1 91 ? 12.310 -6.511 -4.357 1.00 93.50 91 ILE A CA 1
ATOM 677 C C . ILE A 1 91 ? 13.536 -6.782 -3.479 1.00 93.50 91 ILE A C 1
ATOM 679 O O . ILE A 1 91 ? 14.608 -6.239 -3.739 1.00 93.50 91 ILE A O 1
ATOM 683 N N . GLY A 1 92 ? 13.402 -7.620 -2.447 1.00 87.81 92 GLY A N 1
ATOM 684 C CA . GLY A 1 92 ? 14.465 -7.860 -1.461 1.00 87.81 92 GLY A CA 1
ATOM 685 C C . GLY A 1 92 ? 15.832 -8.208 -2.077 1.00 87.81 92 GLY A C 1
ATOM 686 O O . GLY A 1 92 ? 16.817 -7.543 -1.749 1.00 87.81 92 GLY A O 1
ATOM 687 N N . PRO A 1 93 ? 15.914 -9.187 -3.001 1.00 90.31 93 PRO A N 1
ATOM 688 C CA . PRO A 1 93 ? 17.155 -9.542 -3.693 1.00 90.31 93 PRO A CA 1
ATOM 689 C C . PRO A 1 93 ? 17.790 -8.397 -4.496 1.00 90.31 93 PRO A C 1
ATOM 691 O O . PRO A 1 93 ? 19.011 -8.330 -4.594 1.00 90.31 93 PRO A O 1
ATOM 694 N N . LEU A 1 94 ? 16.984 -7.483 -5.045 1.00 89.12 94 LEU A N 1
ATOM 695 C CA . LEU A 1 94 ? 17.456 -6.353 -5.858 1.00 89.12 94 LEU A CA 1
ATOM 696 C C . LEU A 1 94 ? 18.075 -5.229 -5.018 1.00 89.12 94 LEU A C 1
ATOM 698 O O . LEU A 1 94 ? 18.777 -4.366 -5.546 1.00 89.12 94 LEU A O 1
ATOM 702 N N . LEU A 1 95 ? 17.817 -5.237 -3.709 1.00 86.00 95 LEU A N 1
ATOM 703 C CA . LEU A 1 95 ? 18.300 -4.233 -2.768 1.00 86.00 95 LEU A CA 1
ATOM 704 C C . LEU A 1 95 ? 19.438 -4.743 -1.869 1.00 86.00 95 LEU A C 1
ATOM 706 O O . LEU A 1 95 ? 19.844 -4.030 -0.959 1.00 86.00 95 LEU A O 1
ATOM 710 N N . VAL A 1 96 ? 19.976 -5.947 -2.099 1.00 81.94 96 VAL A N 1
ATOM 711 C CA . VAL A 1 96 ? 21.039 -6.533 -1.251 1.00 81.94 96 VAL A CA 1
ATOM 712 C C . VAL A 1 96 ? 22.287 -5.649 -1.191 1.00 81.94 96 VAL A C 1
ATOM 714 O O . VAL A 1 96 ? 22.856 -5.466 -0.116 1.00 81.94 96 VAL A O 1
ATOM 717 N N . ASP A 1 97 ? 22.674 -5.064 -2.325 1.00 79.50 97 ASP A N 1
ATOM 718 C CA . ASP A 1 97 ? 23.843 -4.180 -2.426 1.00 79.50 97 ASP A CA 1
ATOM 719 C C . ASP A 1 97 ? 23.493 -2.698 -2.205 1.00 79.50 97 ASP A C 1
ATOM 721 O O . ASP A 1 97 ? 24.368 -1.828 -2.217 1.00 79.50 97 ASP A O 1
ATOM 725 N N . ALA A 1 98 ? 22.209 -2.384 -2.002 1.00 71.81 98 ALA A N 1
ATOM 726 C CA . ALA A 1 98 ? 21.786 -1.043 -1.644 1.00 71.81 98 ALA A CA 1
ATOM 727 C C . ALA A 1 98 ? 22.079 -0.796 -0.160 1.00 71.81 98 ALA A C 1
ATOM 729 O O . ALA A 1 98 ? 21.729 -1.577 0.723 1.00 71.81 98 ALA A O 1
ATOM 730 N N . GLY A 1 99 ? 22.735 0.327 0.134 1.00 66.62 99 GLY A N 1
ATOM 731 C CA . GLY A 1 99 ? 22.871 0.765 1.517 1.00 66.62 99 GLY A CA 1
ATOM 732 C C . GLY A 1 99 ? 21.485 1.027 2.131 1.00 66.62 99 GLY A C 1
ATOM 733 O O . GLY A 1 99 ? 20.594 1.525 1.443 1.00 66.62 99 GLY A O 1
ATOM 734 N N . PRO A 1 100 ? 21.296 0.817 3.445 1.00 64.81 100 PRO A N 1
ATOM 735 C CA . PRO A 1 100 ? 19.998 0.995 4.112 1.00 64.81 100 PRO A CA 1
ATOM 736 C C . PRO A 1 100 ? 19.458 2.436 4.057 1.00 64.81 100 PRO A C 1
ATOM 738 O O . PRO A 1 100 ? 18.307 2.681 4.402 1.00 64.81 100 PRO A O 1
ATOM 741 N N . ALA A 1 101 ? 20.287 3.396 3.637 1.00 64.56 101 ALA A N 1
ATOM 742 C CA . ALA A 1 101 ? 19.916 4.790 3.443 1.00 64.56 101 ALA A CA 1
ATOM 743 C C . ALA A 1 101 ? 19.195 5.063 2.108 1.00 64.56 101 ALA A C 1
ATOM 745 O O . ALA A 1 101 ? 18.720 6.181 1.913 1.00 64.56 101 ALA A O 1
ATOM 746 N N . VAL A 1 102 ? 19.109 4.092 1.186 1.00 71.75 102 VAL A N 1
ATOM 747 C CA . VAL A 1 102 ? 18.362 4.285 -0.065 1.00 71.75 102 VAL A CA 1
ATOM 748 C C . VAL A 1 102 ? 16.859 4.313 0.260 1.00 71.75 102 VAL A C 1
ATOM 750 O O . VAL A 1 102 ? 16.350 3.332 0.809 1.00 71.75 102 VAL A O 1
ATOM 753 N N . PRO A 1 103 ? 16.123 5.394 -0.079 1.00 74.31 103 PRO A N 1
ATOM 754 C CA . PRO A 1 103 ? 14.715 5.567 0.306 1.00 74.31 103 PRO A CA 1
ATOM 755 C C . PRO A 1 103 ? 13.807 4.385 -0.054 1.00 74.31 103 PRO A C 1
ATOM 757 O O . PRO A 1 103 ? 12.915 4.036 0.718 1.00 74.31 103 PRO A O 1
ATOM 760 N N . ILE A 1 104 ? 14.105 3.699 -1.161 1.00 83.31 104 ILE A N 1
ATOM 761 C CA . ILE A 1 104 ? 13.350 2.535 -1.635 1.00 83.31 104 ILE A CA 1
ATOM 762 C C . ILE A 1 104 ? 13.283 1.383 -0.616 1.00 83.31 104 ILE A C 1
ATOM 764 O O . ILE A 1 104 ? 12.295 0.655 -0.597 1.00 83.31 104 ILE A O 1
ATOM 768 N N . HIS A 1 105 ? 14.266 1.241 0.285 1.00 87.94 105 HIS A N 1
ATOM 769 C CA . HIS A 1 105 ? 14.193 0.256 1.371 1.00 87.94 105 HIS A CA 1
ATOM 770 C C . HIS A 1 105 ? 13.055 0.552 2.345 1.00 87.94 105 HIS A C 1
ATOM 772 O O . HIS A 1 105 ? 12.405 -0.370 2.836 1.00 87.94 105 HIS A O 1
ATOM 778 N N . THR A 1 106 ? 12.837 1.831 2.653 1.00 89.81 106 THR A N 1
ATOM 779 C CA . THR A 1 106 ? 11.769 2.248 3.567 1.00 89.81 106 THR A CA 1
ATOM 780 C C . THR A 1 106 ? 10.418 1.950 2.935 1.00 89.81 106 THR A C 1
ATOM 782 O O . THR A 1 106 ? 9.587 1.294 3.561 1.00 89.81 106 THR A O 1
ATOM 785 N N . ASP A 1 107 ? 10.229 2.353 1.679 1.00 90.62 107 ASP A N 1
ATOM 786 C CA . ASP A 1 107 ? 8.961 2.165 0.973 1.00 90.62 107 ASP A CA 1
ATOM 787 C C . ASP A 1 107 ? 8.649 0.679 0.744 1.00 90.62 107 ASP A C 1
ATOM 789 O O . ASP A 1 107 ? 7.521 0.244 0.974 1.00 90.62 107 ASP A O 1
ATOM 793 N N . TRP A 1 108 ? 9.655 -0.131 0.396 1.00 93.75 108 TRP A N 1
ATOM 794 C CA . TRP A 1 108 ? 9.514 -1.585 0.297 1.00 93.75 108 TRP A CA 1
ATOM 795 C C . TRP A 1 108 ? 9.048 -2.214 1.610 1.00 93.75 108 TRP A C 1
ATOM 797 O O . TRP A 1 108 ? 8.122 -3.023 1.612 1.00 93.75 108 TRP A O 1
ATOM 807 N N . ARG A 1 109 ? 9.640 -1.826 2.744 1.00 94.50 109 ARG A N 1
ATOM 808 C CA . ARG A 1 109 ? 9.247 -2.371 4.050 1.00 94.50 109 ARG A CA 1
ATOM 809 C C . ARG A 1 109 ? 7.861 -1.911 4.499 1.00 94.50 109 ARG A C 1
ATOM 811 O O . ARG A 1 109 ? 7.181 -2.656 5.203 1.00 94.50 109 ARG A O 1
ATOM 818 N N . ILE A 1 110 ? 7.434 -0.709 4.110 1.00 96.38 110 ILE A N 1
ATOM 819 C CA . ILE A 1 110 ? 6.057 -0.250 4.337 1.00 96.38 110 ILE A CA 1
ATOM 820 C C . ILE A 1 110 ? 5.088 -1.095 3.500 1.00 96.38 110 ILE A C 1
ATOM 822 O O . ILE A 1 110 ? 4.089 -1.568 4.043 1.00 96.38 110 ILE A O 1
ATOM 826 N N . LEU A 1 111 ? 5.405 -1.360 2.226 1.00 96.94 111 LEU A N 1
ATOM 827 C CA . LEU A 1 111 ? 4.606 -2.252 1.381 1.00 96.94 111 LEU A CA 1
ATOM 828 C C . LEU A 1 111 ? 4.555 -3.680 1.949 1.00 96.94 111 LEU A C 1
ATOM 830 O O . LEU A 1 111 ? 3.479 -4.267 2.013 1.00 96.94 111 LEU A O 1
ATOM 834 N N . ASP A 1 112 ? 5.675 -4.226 2.426 1.00 97.75 112 ASP A N 1
ATOM 835 C CA . ASP A 1 112 ? 5.715 -5.544 3.076 1.00 97.75 112 ASP A CA 1
ATOM 836 C C . ASP A 1 112 ? 4.787 -5.612 4.300 1.00 97.75 112 ASP A C 1
ATOM 838 O O . ASP A 1 112 ? 4.031 -6.574 4.470 1.00 97.75 112 ASP A O 1
ATOM 842 N N . ALA A 1 113 ? 4.770 -4.567 5.132 1.00 98.38 113 ALA A N 1
ATOM 843 C CA . ALA A 1 113 ? 3.828 -4.478 6.242 1.00 98.38 113 ALA A CA 1
ATOM 844 C C . ALA A 1 113 ? 2.370 -4.417 5.758 1.00 98.38 113 ALA A C 1
ATOM 846 O O . ALA A 1 113 ? 1.512 -5.103 6.318 1.00 98.38 113 ALA A O 1
ATOM 847 N N . ALA A 1 114 ? 2.090 -3.648 4.705 1.00 98.50 114 ALA A N 1
ATOM 848 C CA . ALA A 1 114 ? 0.756 -3.519 4.128 1.00 98.50 114 ALA A CA 1
ATOM 849 C C . ALA A 1 114 ? 0.238 -4.858 3.565 1.00 98.50 114 ALA A C 1
ATOM 851 O O . ALA A 1 114 ? -0.897 -5.252 3.847 1.00 98.50 114 ALA A O 1
ATOM 852 N N . VAL A 1 115 ? 1.086 -5.604 2.848 1.00 98.62 115 VAL A N 1
ATOM 853 C CA . VAL A 1 115 ? 0.781 -6.962 2.367 1.00 98.62 115 VAL A CA 1
ATOM 854 C C . VAL A 1 115 ? 0.600 -7.919 3.547 1.00 98.62 115 VAL A C 1
ATOM 856 O O . VAL A 1 115 ? -0.390 -8.642 3.607 1.00 98.62 115 VAL A O 1
ATOM 859 N N . THR A 1 116 ? 1.486 -7.867 4.544 1.00 98.75 116 THR A N 1
ATOM 860 C CA . THR A 1 116 ? 1.391 -8.681 5.769 1.00 98.75 116 THR A CA 1
ATOM 861 C C . THR A 1 116 ? 0.071 -8.467 6.512 1.00 98.75 116 THR A C 1
ATOM 863 O O . THR A 1 116 ? -0.531 -9.423 7.009 1.00 98.75 116 THR A O 1
ATOM 866 N N . ARG A 1 117 ? -0.406 -7.221 6.570 1.00 98.62 117 ARG A N 1
ATOM 867 C CA . ARG A 1 117 ? -1.717 -6.870 7.121 1.00 98.62 117 ARG A CA 1
ATOM 868 C C . ARG A 1 117 ? -2.844 -7.474 6.283 1.00 98.62 117 ARG A C 1
ATOM 870 O O . ARG A 1 117 ? -3.726 -8.112 6.852 1.00 98.62 117 ARG A O 1
ATOM 877 N N . ALA A 1 118 ? -2.800 -7.312 4.960 1.00 98.31 118 ALA A N 1
ATOM 878 C CA . ALA A 1 118 ? -3.812 -7.835 4.039 1.00 98.31 118 ALA A CA 1
ATOM 879 C C . ALA A 1 118 ? -3.894 -9.374 4.027 1.00 98.31 118 ALA A C 1
ATOM 881 O O . ALA A 1 118 ? -4.961 -9.931 3.794 1.00 98.31 118 ALA A O 1
ATOM 882 N N . GLU A 1 119 ? -2.809 -10.065 4.378 1.00 98.50 119 GLU A N 1
ATOM 883 C CA . GLU A 1 119 ? -2.780 -11.515 4.634 1.00 98.50 119 GLU A CA 1
ATOM 884 C C . GLU A 1 119 ? -3.439 -11.915 5.974 1.00 98.50 119 GLU A C 1
ATOM 886 O O . GLU A 1 119 ? -3.365 -13.072 6.388 1.00 98.50 119 GLU A O 1
ATOM 891 N N . GLY A 1 120 ? -4.061 -10.974 6.690 1.00 98.25 120 GLY A N 1
ATOM 892 C CA . GLY A 1 120 ? -4.748 -11.221 7.958 1.00 98.25 120 GLY A CA 1
ATOM 893 C C . GLY A 1 120 ? -3.824 -11.241 9.176 1.00 98.25 120 GLY A C 1
ATOM 894 O O . GLY A 1 120 ? -4.187 -11.796 10.212 1.00 98.25 120 GLY A O 1
ATOM 895 N N . ARG A 1 121 ? -2.624 -10.645 9.086 1.00 98.62 121 ARG A N 1
ATOM 896 C CA . ARG A 1 121 ? -1.631 -10.625 10.181 1.00 98.62 121 ARG A CA 1
ATOM 897 C C . ARG A 1 121 ? -1.315 -9.197 10.661 1.00 98.62 121 ARG A C 1
ATOM 899 O O . ARG A 1 121 ? -0.146 -8.805 10.679 1.00 98.62 121 ARG A O 1
ATOM 906 N N . PRO A 1 122 ? -2.312 -8.402 11.097 1.00 98.38 122 PRO A N 1
ATOM 907 C CA . PRO A 1 122 ? -2.115 -6.989 11.437 1.00 98.38 122 PRO A CA 1
ATOM 908 C C . PRO A 1 122 ? -1.150 -6.753 12.613 1.00 98.38 122 PRO A C 1
ATOM 910 O O . PRO A 1 122 ? -0.382 -5.793 12.585 1.00 98.38 122 PRO A O 1
ATOM 913 N N . SER A 1 123 ? -1.089 -7.648 13.608 1.00 98.56 123 SER A N 1
ATOM 914 C CA . SER A 1 123 ? -0.069 -7.562 14.670 1.00 98.56 123 SER A CA 1
ATOM 915 C C . SER A 1 123 ? 1.348 -7.685 14.110 1.00 98.56 123 SER A C 1
ATOM 917 O O . SER A 1 123 ? 2.239 -6.938 14.506 1.00 98.56 123 SER A O 1
ATOM 919 N N . LYS A 1 124 ? 1.550 -8.587 13.139 1.00 98.38 124 LYS A N 1
ATOM 920 C CA . LYS A 1 124 ? 2.853 -8.776 12.498 1.00 98.38 124 LYS A CA 1
ATOM 921 C C . LYS A 1 124 ? 3.233 -7.572 11.641 1.00 98.38 124 LYS A C 1
ATOM 923 O O . LYS A 1 124 ? 4.391 -7.169 11.650 1.00 98.38 124 LYS A O 1
ATOM 928 N N . ALA A 1 125 ? 2.264 -6.966 10.957 1.00 98.50 125 ALA A N 1
ATOM 929 C CA . ALA A 1 125 ? 2.481 -5.723 10.224 1.00 98.50 125 ALA A CA 1
ATOM 930 C C . ALA A 1 125 ? 2.986 -4.598 11.147 1.00 98.50 125 ALA A C 1
ATOM 932 O O . ALA A 1 125 ? 3.949 -3.913 10.807 1.00 98.50 125 ALA A O 1
ATOM 933 N N . LEU A 1 126 ? 2.419 -4.456 12.353 1.00 98.44 126 LEU A N 1
ATOM 934 C CA . LEU A 1 126 ? 2.905 -3.485 13.344 1.00 98.44 126 LEU A CA 1
ATOM 935 C C . LEU A 1 126 ? 4.334 -3.775 13.822 1.00 98.44 126 LEU A C 1
ATOM 937 O O . LEU A 1 126 ? 5.102 -2.831 13.998 1.00 98.44 126 LEU A O 1
ATOM 941 N N . GLU A 1 127 ? 4.714 -5.045 13.997 1.00 97.88 127 GLU A N 1
ATOM 942 C CA . GLU A 1 127 ? 6.105 -5.416 14.304 1.00 97.88 127 GLU A CA 1
ATOM 943 C C . GLU A 1 127 ? 7.064 -5.001 13.180 1.00 97.88 127 GLU A C 1
ATOM 945 O O . GLU A 1 127 ? 8.132 -4.452 13.454 1.00 97.88 127 GLU A O 1
ATOM 950 N N . VAL A 1 128 ? 6.681 -5.227 11.916 1.00 96.38 128 VAL A N 1
ATOM 951 C CA . VAL A 1 128 ? 7.479 -4.804 10.755 1.00 96.38 128 VAL A CA 1
ATOM 952 C C . VAL A 1 128 ? 7.644 -3.285 10.752 1.00 96.38 128 VAL A C 1
ATOM 954 O O . VAL A 1 128 ? 8.775 -2.806 10.644 1.00 96.38 128 VAL A O 1
ATOM 957 N N . LEU A 1 129 ? 6.544 -2.543 10.933 1.00 97.06 129 LEU A N 1
ATOM 958 C CA . LEU A 1 129 ? 6.513 -1.076 10.954 1.00 97.06 129 LEU A CA 1
ATOM 959 C C . LEU A 1 129 ? 7.327 -0.486 12.112 1.00 97.06 129 LEU A C 1
ATOM 961 O O . LEU A 1 129 ? 7.954 0.555 11.935 1.00 97.06 129 LEU A O 1
ATOM 965 N N . ALA A 1 130 ? 7.362 -1.140 13.277 1.00 96.25 130 ALA A N 1
ATOM 966 C CA . ALA A 1 130 ? 8.146 -0.696 14.433 1.00 96.25 130 ALA A CA 1
ATOM 967 C C . ALA A 1 130 ? 9.665 -0.706 14.176 1.00 96.25 130 ALA A C 1
ATOM 969 O O . ALA A 1 130 ? 10.400 0.040 14.817 1.00 96.25 130 ALA A O 1
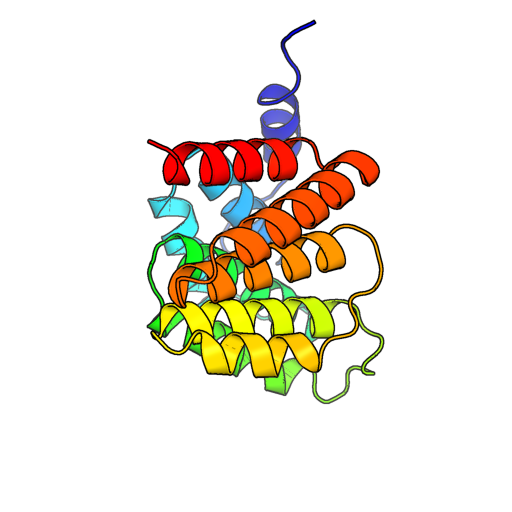ATOM 970 N N . GLY A 1 131 ? 10.133 -1.528 13.231 1.00 91.94 131 GLY A N 1
ATOM 971 C CA . GLY A 1 131 ? 11.533 -1.570 12.806 1.00 91.94 131 GLY A CA 1
ATOM 972 C C . GLY A 1 131 ? 11.897 -0.574 11.701 1.00 91.94 131 GLY A C 1
ATOM 973 O O . GLY A 1 131 ? 13.021 -0.625 11.206 1.00 91.94 131 GLY A O 1
ATOM 974 N N . ILE A 1 132 ? 10.966 0.283 11.268 1.00 91.88 132 ILE A N 1
ATOM 975 C CA . ILE A 1 132 ? 11.179 1.259 10.194 1.00 91.88 132 ILE A CA 1
ATOM 976 C C . ILE A 1 132 ? 11.342 2.646 10.809 1.00 91.88 132 ILE A C 1
ATOM 978 O O . ILE A 1 132 ? 10.518 3.079 11.610 1.00 91.88 132 ILE A O 1
ATOM 982 N N . VAL A 1 133 ? 12.382 3.362 10.384 1.00 87.31 133 VAL A N 1
ATOM 983 C CA . VAL A 1 133 ? 12.567 4.785 10.687 1.00 87.31 133 VAL A CA 1
ATOM 984 C C . VAL A 1 133 ? 12.338 5.558 9.391 1.00 87.31 133 VAL A C 1
ATOM 986 O O . VAL A 1 133 ? 13.283 5.736 8.619 1.00 87.31 133 VAL A O 1
ATOM 989 N N . PRO A 1 134 ? 11.090 5.958 9.092 1.00 84.12 134 PRO A N 1
ATOM 990 C CA . PRO A 1 134 ? 10.818 6.699 7.874 1.00 84.12 134 PRO A CA 1
ATOM 991 C C . PRO A 1 134 ? 11.508 8.062 7.929 1.00 84.12 134 PRO A C 1
ATOM 993 O O . PRO A 1 134 ? 11.383 8.810 8.902 1.00 84.12 134 PRO A O 1
ATOM 996 N N . GLN A 1 135 ? 12.223 8.395 6.859 1.00 76.00 135 GLN A N 1
ATOM 997 C CA . GLN A 1 135 ? 12.674 9.763 6.637 1.00 76.00 135 GLN A CA 1
ATOM 998 C C . GLN A 1 135 ? 11.451 10.606 6.234 1.00 76.00 135 GLN A C 1
ATOM 1000 O O . GLN A 1 135 ? 10.502 10.080 5.650 1.00 76.00 135 GLN A O 1
ATOM 1005 N N . GLY A 1 136 ? 11.417 11.881 6.632 1.00 74.75 136 GLY A N 1
ATOM 1006 C CA . GLY A 1 136 ? 10.228 12.738 6.510 1.00 74.75 136 GLY A CA 1
ATOM 1007 C C . GLY A 1 136 ? 9.630 12.839 5.095 1.00 74.75 136 GLY A C 1
ATOM 1008 O O . GLY A 1 136 ? 10.229 12.427 4.109 1.00 74.75 136 GLY A O 1
ATOM 1009 N N . GLY A 1 137 ? 8.438 13.432 4.989 1.00 78.38 137 GLY A N 1
ATOM 1010 C CA . GLY A 1 137 ? 7.712 13.567 3.720 1.00 78.38 137 GLY A CA 1
ATOM 1011 C C . GLY A 1 137 ? 6.747 12.405 3.465 1.00 78.38 137 GLY A C 1
ATOM 1012 O O . GLY A 1 137 ? 6.052 11.968 4.385 1.00 78.38 137 GLY A O 1
ATOM 1013 N N . PHE A 1 138 ? 6.694 11.923 2.219 1.00 80.75 138 PHE A N 1
ATOM 1014 C CA . PHE A 1 138 ? 5.726 10.922 1.752 1.00 80.75 138 PHE A CA 1
ATOM 1015 C C . PHE A 1 138 ? 5.848 9.567 2.473 1.00 80.75 138 PHE A C 1
ATOM 1017 O O . PHE A 1 138 ? 4.843 9.036 2.944 1.00 80.75 138 PHE A O 1
ATOM 1024 N N . SER A 1 139 ? 7.061 9.030 2.645 1.00 86.69 139 SER A N 1
ATOM 1025 C CA . SER A 1 139 ? 7.269 7.730 3.306 1.00 86.69 139 SER A CA 1
ATOM 1026 C C . SER A 1 139 ? 6.819 7.738 4.771 1.00 86.69 139 SER A C 1
ATOM 1028 O O . SER A 1 139 ? 6.266 6.754 5.260 1.00 86.69 139 SER A O 1
ATOM 1030 N N . LEU A 1 140 ? 6.982 8.863 5.477 1.00 91.69 140 LEU A N 1
ATOM 1031 C CA . LEU A 1 140 ? 6.467 9.026 6.840 1.00 91.69 140 LEU A CA 1
ATOM 1032 C C . LEU A 1 140 ? 4.932 9.035 6.872 1.00 91.69 140 LEU A C 1
ATOM 1034 O O . LEU A 1 140 ? 4.336 8.418 7.753 1.00 91.69 140 LEU A O 1
ATOM 1038 N N . ALA A 1 141 ? 4.284 9.682 5.900 1.00 93.62 141 ALA A N 1
ATOM 1039 C CA . ALA A 1 141 ? 2.830 9.632 5.775 1.00 93.62 141 ALA A CA 1
ATOM 1040 C C . ALA A 1 141 ? 2.321 8.209 5.491 1.00 93.62 141 ALA A C 1
ATOM 1042 O O . ALA A 1 141 ? 1.381 7.748 6.141 1.00 93.62 141 ALA A O 1
ATOM 1043 N N . ALA A 1 142 ? 2.963 7.501 4.556 1.00 92.88 142 ALA A N 1
ATOM 1044 C CA . ALA A 1 142 ? 2.632 6.119 4.217 1.00 92.88 142 ALA A CA 1
ATOM 1045 C C . ALA A 1 142 ? 2.799 5.183 5.426 1.00 92.88 142 ALA A C 1
ATOM 1047 O O . ALA A 1 142 ? 1.928 4.356 5.698 1.00 92.88 142 ALA A O 1
ATOM 1048 N N . TRP A 1 143 ? 3.864 5.373 6.210 1.00 96.44 143 TRP A N 1
ATOM 1049 C CA . TRP A 1 143 ? 4.099 4.632 7.448 1.00 96.44 143 TRP A CA 1
ATOM 1050 C C . TRP A 1 143 ? 2.979 4.843 8.478 1.00 96.44 143 TRP A C 1
ATOM 1052 O O . TRP A 1 143 ? 2.432 3.868 8.995 1.00 96.44 143 TRP A O 1
ATOM 1062 N N . HIS A 1 144 ? 2.587 6.096 8.741 1.00 97.75 144 HIS A N 1
ATOM 1063 C CA . HIS A 1 144 ? 1.474 6.406 9.647 1.00 97.75 144 HIS A CA 1
ATOM 1064 C C . HIS A 1 144 ? 0.150 5.810 9.145 1.00 97.75 144 HIS A C 1
ATOM 1066 O O . HIS A 1 144 ? -0.593 5.203 9.917 1.00 97.75 144 HIS A O 1
ATOM 1072 N N . ARG A 1 145 ? -0.131 5.902 7.838 1.00 97.12 145 ARG A N 1
ATOM 1073 C CA . ARG A 1 145 ? -1.344 5.328 7.236 1.00 97.12 145 ARG A CA 1
ATOM 1074 C C . ARG A 1 145 ? -1.408 3.810 7.417 1.00 97.12 145 ARG A C 1
ATOM 1076 O O . ARG A 1 145 ? -2.444 3.291 7.830 1.00 97.12 145 ARG A O 1
ATOM 1083 N N . GLU A 1 146 ? -0.318 3.088 7.163 1.00 98.06 146 GLU A N 1
ATOM 1084 C CA . GLU A 1 146 ? -0.308 1.627 7.324 1.00 98.06 146 GLU A CA 1
ATOM 1085 C C . GLU A 1 146 ? -0.381 1.183 8.788 1.00 98.06 146 GLU A C 1
ATOM 1087 O O . GLU A 1 146 ? -1.020 0.171 9.104 1.00 98.06 146 GLU A O 1
ATOM 1092 N N . ARG A 1 147 ? 0.177 1.966 9.718 1.00 98.50 147 ARG A N 1
ATOM 1093 C CA . ARG A 1 147 ? -0.060 1.757 11.153 1.00 98.50 147 ARG A CA 1
ATOM 1094 C C . ARG A 1 147 ? -1.520 1.949 11.513 1.00 98.50 147 ARG A C 1
ATOM 1096 O O . ARG A 1 147 ? -2.081 1.094 12.196 1.00 98.50 147 ARG A O 1
ATOM 1103 N N . ALA A 1 148 ? -2.145 3.018 11.025 1.00 98.31 148 ALA A N 1
ATOM 1104 C CA . ALA A 1 148 ? -3.553 3.301 11.268 1.00 98.31 148 ALA A CA 1
ATOM 1105 C C . ALA A 1 148 ? -4.451 2.149 10.796 1.00 98.31 148 ALA A C 1
ATOM 1107 O O . ALA A 1 148 ? -5.303 1.680 11.556 1.00 98.31 148 ALA A O 1
ATOM 1108 N N . ARG A 1 149 ? -4.213 1.643 9.579 1.00 98.06 149 ARG A N 1
ATOM 1109 C CA . ARG A 1 149 ? -4.907 0.472 9.021 1.00 98.06 149 ARG A CA 1
ATOM 1110 C C . ARG A 1 149 ? -4.701 -0.771 9.884 1.00 98.06 149 ARG A C 1
ATOM 1112 O O . ARG A 1 149 ? -5.671 -1.421 10.256 1.00 98.06 149 ARG A O 1
ATOM 1119 N N . SER A 1 150 ? -3.459 -1.064 10.268 1.00 98.56 150 SER A N 1
ATOM 1120 C CA . SER A 1 150 ? -3.133 -2.236 11.094 1.00 98.56 150 SER A CA 1
ATOM 1121 C C . SER A 1 150 ? -3.777 -2.175 12.486 1.00 98.56 150 SER A C 1
ATOM 1123 O O . SER A 1 150 ? -4.293 -3.174 12.976 1.00 98.56 150 SER A O 1
ATOM 1125 N N . LEU A 1 151 ? -3.783 -1.001 13.124 1.00 98.62 151 LEU A N 1
ATOM 1126 C CA . LEU A 1 151 ? -4.428 -0.782 14.424 1.00 98.62 151 LEU A CA 1
ATOM 1127 C C . LEU A 1 151 ? -5.947 -0.934 14.338 1.00 98.62 151 LEU A C 1
ATOM 1129 O O . LEU A 1 151 ? -6.553 -1.542 15.220 1.00 98.62 151 LEU A O 1
ATOM 1133 N N . ARG A 1 152 ? -6.560 -0.425 13.266 1.00 97.38 152 ARG A N 1
ATOM 1134 C CA . ARG A 1 152 ? -7.995 -0.590 13.015 1.00 97.38 152 ARG A CA 1
ATOM 1135 C C . ARG A 1 152 ? -8.364 -2.059 12.858 1.00 97.38 152 ARG A C 1
ATOM 1137 O O . ARG A 1 152 ? -9.328 -2.496 13.473 1.00 97.38 152 ARG A O 1
ATOM 1144 N N . ASP A 1 153 ? -7.591 -2.813 12.081 1.00 97.69 153 ASP A N 1
ATOM 1145 C CA . ASP A 1 153 ? -7.833 -4.242 11.853 1.00 97.69 153 ASP A CA 1
ATOM 1146 C C . ASP A 1 153 ? -7.714 -5.060 13.168 1.00 97.69 153 ASP A C 1
ATOM 1148 O O . ASP A 1 153 ? -8.237 -6.167 13.264 1.00 97.69 153 ASP A O 1
ATOM 1152 N N . LEU A 1 154 ? -7.091 -4.492 14.213 1.00 98.25 154 LEU A N 1
ATOM 1153 C CA . LEU A 1 154 ? -7.039 -5.020 15.586 1.00 98.25 154 LEU A CA 1
ATOM 1154 C C . LEU A 1 154 ? -8.123 -4.459 16.531 1.00 98.25 154 LEU A C 1
ATOM 1156 O O . LEU A 1 154 ? -8.116 -4.777 17.718 1.00 98.25 154 LEU A O 1
ATOM 1160 N N . GLY A 1 155 ? -9.020 -3.594 16.053 1.00 97.25 155 GLY A N 1
ATOM 1161 C CA . GLY A 1 155 ? -10.052 -2.935 16.863 1.00 97.25 155 GLY A CA 1
ATOM 1162 C C . GLY A 1 155 ? -9.550 -1.776 17.737 1.00 97.25 155 GLY A C 1
ATOM 1163 O O . GLY A 1 155 ? -10.287 -1.284 18.590 1.00 97.25 155 GLY A O 1
ATOM 1164 N N . ARG A 1 156 ? -8.309 -1.307 17.545 1.00 97.75 156 ARG A N 1
ATOM 1165 C CA . ARG A 1 156 ? -7.700 -0.201 18.311 1.00 97.75 156 ARG A CA 1
ATOM 1166 C C . ARG A 1 156 ? -8.056 1.150 17.685 1.00 97.75 156 ARG A C 1
ATOM 1168 O O . ARG A 1 156 ? -7.201 1.859 17.154 1.00 97.75 156 ARG A O 1
ATOM 1175 N N . THR A 1 157 ? -9.345 1.484 17.708 1.00 95.94 157 THR A N 1
ATOM 1176 C CA . THR A 1 157 ? -9.934 2.592 16.935 1.00 95.94 157 THR A CA 1
ATOM 1177 C C . THR A 1 157 ? -9.358 3.967 17.277 1.00 95.94 157 THR A C 1
ATOM 1179 O O . THR A 1 157 ? -9.066 4.743 16.370 1.00 95.94 157 THR A O 1
ATOM 1182 N N . GLU A 1 158 ? -9.151 4.280 18.558 1.00 95.75 158 GLU A N 1
ATOM 1183 C CA . GLU A 1 158 ? -8.627 5.594 18.970 1.00 95.75 158 GLU A CA 1
ATOM 1184 C C . GLU A 1 158 ? -7.192 5.824 18.478 1.00 95.75 158 GLU A C 1
ATOM 1186 O O . GLU A 1 158 ? -6.860 6.891 17.958 1.00 95.75 158 GLU A O 1
ATOM 1191 N N . GLU A 1 159 ? -6.354 4.794 18.587 1.00 97.88 159 GLU A N 1
ATOM 1192 C CA . GLU A 1 159 ? -4.968 4.833 18.125 1.00 97.88 159 GLU A CA 1
ATOM 1193 C C . GLU A 1 159 ? -4.899 4.876 16.598 1.00 97.88 159 GLU A C 1
ATOM 1195 O O . GLU A 1 159 ? -4.129 5.649 16.035 1.00 97.88 159 GLU A O 1
ATOM 1200 N N . SER A 1 160 ? -5.764 4.116 15.920 1.00 98.06 160 SER A N 1
ATOM 1201 C CA . SER A 1 160 ? -5.919 4.197 14.467 1.00 98.06 160 SER A CA 1
ATOM 1202 C C . SER A 1 160 ? -6.265 5.618 14.011 1.00 98.06 160 SER A C 1
ATOM 1204 O O . SER A 1 160 ? -5.610 6.165 13.125 1.00 98.06 160 SER A O 1
ATOM 1206 N N . ALA A 1 161 ? -7.239 6.264 14.659 1.00 96.69 161 ALA A N 1
ATOM 1207 C CA . ALA A 1 161 ? -7.629 7.633 14.335 1.00 96.69 161 ALA A CA 1
ATOM 1208 C C . ALA A 1 161 ? -6.495 8.644 14.581 1.00 96.69 161 ALA A C 1
ATOM 1210 O O . ALA A 1 161 ? -6.383 9.633 13.854 1.00 96.69 161 ALA A O 1
ATOM 1211 N N . ALA A 1 162 ? -5.651 8.419 15.593 1.00 97.75 162 ALA A N 1
ATOM 1212 C CA . ALA A 1 162 ? -4.468 9.243 15.829 1.00 97.75 162 ALA A CA 1
ATOM 1213 C C . ALA A 1 162 ? -3.442 9.123 14.699 1.00 97.75 162 ALA A C 1
ATOM 1215 O O . ALA A 1 162 ? -2.992 10.140 14.175 1.00 97.75 162 ALA A O 1
ATOM 1216 N N . GLU A 1 163 ? -3.142 7.901 14.273 1.00 98.12 163 GLU A N 1
ATOM 1217 C CA . GLU A 1 163 ? -2.199 7.638 13.186 1.00 98.12 163 GLU A CA 1
ATOM 1218 C C . GLU A 1 163 ? -2.716 8.168 11.835 1.00 98.12 163 GLU A C 1
ATOM 1220 O O . GLU A 1 163 ? -1.955 8.752 11.066 1.00 98.12 163 GLU A O 1
ATOM 1225 N N . TYR A 1 164 ? -4.023 8.078 11.561 1.00 97.69 164 TYR A N 1
ATOM 1226 C CA . TYR A 1 164 ? -4.612 8.693 10.366 1.00 97.69 164 TYR A CA 1
ATOM 1227 C C . TYR A 1 164 ? -4.481 10.220 10.349 1.00 97.69 164 TYR A C 1
ATOM 1229 O O . TYR A 1 164 ? -4.203 10.799 9.296 1.00 97.69 164 TYR A O 1
ATOM 1237 N N . ARG A 1 165 ? -4.649 10.881 11.503 1.00 97.31 165 ARG A N 1
ATOM 1238 C CA . ARG A 1 165 ? -4.446 12.334 11.625 1.00 97.31 165 ARG A CA 1
ATOM 1239 C C . ARG A 1 165 ? -2.997 12.726 11.348 1.00 97.31 165 ARG A C 1
ATOM 1241 O O . ARG A 1 165 ? -2.771 13.693 10.625 1.00 97.31 165 ARG A O 1
ATOM 1248 N N . GLU A 1 166 ? -2.035 11.968 11.872 1.00 97.06 166 GLU A N 1
ATOM 1249 C CA . GLU A 1 166 ? -0.615 12.186 11.576 1.00 97.06 166 GLU A CA 1
ATOM 1250 C C . GLU A 1 166 ? -0.322 12.002 10.084 1.00 97.06 166 GLU A C 1
ATOM 1252 O O . GLU A 1 166 ? 0.267 12.888 9.469 1.00 97.06 166 GLU A O 1
ATOM 1257 N N . ALA A 1 167 ? -0.792 10.909 9.472 1.00 96.75 167 ALA A N 1
ATOM 1258 C CA . ALA A 1 167 ? -0.613 10.662 8.041 1.00 96.75 167 ALA A CA 1
ATOM 1259 C C . ALA A 1 167 ? -1.133 11.830 7.187 1.00 96.75 167 ALA A C 1
ATOM 1261 O O . ALA A 1 167 ? -0.420 12.320 6.310 1.00 96.75 167 ALA A O 1
ATOM 1262 N N . LEU A 1 168 ? -2.341 12.321 7.484 1.00 95.81 168 LEU A N 1
ATOM 1263 C CA . LEU A 1 168 ? -2.938 13.448 6.772 1.00 95.81 168 LEU A CA 1
ATOM 1264 C C . LEU A 1 168 ? -2.116 14.732 6.940 1.00 95.81 168 LEU A C 1
ATOM 1266 O O . LEU A 1 168 ? -1.810 15.389 5.946 1.00 95.81 168 LEU A O 1
ATOM 1270 N N . ALA A 1 169 ? -1.694 15.050 8.167 1.00 94.62 169 ALA A N 1
ATOM 1271 C CA . ALA A 1 169 ? -0.873 16.227 8.440 1.00 94.62 169 ALA A CA 1
ATOM 1272 C C . ALA A 1 169 ? 0.460 16.197 7.671 1.00 94.62 169 ALA A C 1
ATOM 1274 O O . ALA A 1 169 ? 0.920 17.230 7.182 1.00 94.62 169 ALA A O 1
ATOM 1275 N N . ARG A 1 170 ? 1.079 15.015 7.515 1.00 94.12 170 ARG A N 1
ATOM 1276 C CA . ARG A 1 170 ? 2.311 14.864 6.722 1.00 94.12 170 ARG A CA 1
ATOM 1277 C C . ARG A 1 170 ? 2.084 15.080 5.229 1.00 94.12 170 ARG A C 1
ATOM 1279 O O . ARG A 1 170 ? 2.905 15.748 4.607 1.00 94.12 170 ARG A O 1
ATOM 1286 N N . LEU A 1 171 ? 0.989 14.564 4.670 1.00 90.69 171 LEU A N 1
ATOM 1287 C CA . LEU A 1 171 ? 0.641 14.774 3.259 1.00 90.69 171 LEU A CA 1
ATOM 1288 C C . LEU A 1 171 ? 0.348 16.249 2.974 1.00 90.69 171 LEU A C 1
ATOM 1290 O O . LEU A 1 171 ? 0.864 16.811 2.010 1.00 90.69 171 LEU A O 1
ATOM 1294 N N . GLU A 1 172 ? -0.415 16.905 3.848 1.00 90.38 172 GLU A N 1
ATOM 1295 C CA . GLU A 1 172 ? -0.716 18.334 3.737 1.00 90.38 172 GLU A CA 1
ATOM 1296 C C . GLU A 1 172 ? 0.550 19.194 3.821 1.00 90.38 172 GLU A C 1
ATOM 1298 O O . GLU A 1 172 ? 0.752 20.070 2.979 1.00 90.38 172 GLU A O 1
ATOM 1303 N N . ALA A 1 173 ? 1.430 18.915 4.788 1.00 89.38 173 ALA A N 1
ATOM 1304 C CA . ALA A 1 173 ? 2.693 19.633 4.951 1.00 89.38 173 ALA A CA 1
ATOM 1305 C C . ALA A 1 173 ? 3.645 19.445 3.758 1.00 89.38 173 ALA A C 1
ATOM 1307 O O . ALA A 1 173 ? 4.390 20.364 3.420 1.00 89.38 173 ALA A O 1
ATOM 1308 N N . ALA A 1 174 ? 3.610 18.277 3.111 1.00 85.19 174 ALA A N 1
ATOM 1309 C CA . ALA A 1 174 ? 4.386 17.989 1.907 1.00 85.19 174 ALA A CA 1
ATOM 1310 C C . ALA A 1 174 ? 3.755 18.559 0.619 1.00 85.19 174 ALA A C 1
ATOM 1312 O O . ALA A 1 174 ? 4.391 18.541 -0.430 1.00 85.19 174 ALA A O 1
ATOM 1313 N N . GLY A 1 175 ? 2.525 19.082 0.678 1.00 85.75 175 GLY A N 1
ATOM 1314 C CA . GLY A 1 175 ? 1.796 19.546 -0.504 1.00 85.75 175 GLY A CA 1
ATOM 1315 C C . GLY A 1 175 ? 1.232 18.415 -1.372 1.00 85.75 175 GLY A C 1
ATOM 1316 O O . GLY A 1 175 ? 0.773 18.680 -2.483 1.00 85.75 175 GLY A O 1
ATOM 1317 N N . GLU A 1 176 ? 1.202 17.183 -0.858 1.00 83.56 176 GLU A N 1
ATOM 1318 C CA . GLU A 1 176 ? 0.701 15.973 -1.522 1.00 83.56 176 GLU A CA 1
ATOM 1319 C C . GLU A 1 176 ? -0.834 15.935 -1.492 1.00 83.56 176 GLU A C 1
ATOM 1321 O O . GLU A 1 176 ? -1.468 15.080 -0.870 1.00 83.56 176 GLU A O 1
ATOM 1326 N N . ARG A 1 177 ? -1.457 16.932 -2.132 1.00 83.81 177 ARG A N 1
ATOM 1327 C CA . ARG A 1 177 ? -2.906 17.189 -2.052 1.00 83.81 177 ARG A CA 1
ATOM 1328 C C . ARG A 1 177 ? -3.738 15.986 -2.466 1.00 83.81 177 ARG A C 1
ATOM 1330 O O . ARG A 1 177 ? -4.738 15.688 -1.828 1.00 83.81 177 ARG A O 1
ATOM 1337 N N . TRP A 1 178 ? -3.304 15.297 -3.513 1.00 78.56 178 TRP A N 1
ATOM 1338 C CA . TRP A 1 178 ? -4.034 14.164 -4.057 1.00 78.56 178 TRP A CA 1
ATOM 1339 C C . TRP A 1 178 ? -4.063 12.979 -3.081 1.00 78.56 178 TRP A C 1
ATOM 1341 O O . TRP A 1 178 ? -5.124 12.414 -2.822 1.00 78.56 178 TRP A O 1
ATOM 1351 N N . ASP A 1 179 ? -2.919 12.630 -2.489 1.00 84.31 179 ASP A N 1
ATOM 1352 C CA . ASP A 1 179 ? -2.856 11.551 -1.503 1.00 84.31 179 ASP A CA 1
ATOM 1353 C C . ASP A 1 179 ? -3.585 11.946 -0.207 1.00 84.31 179 ASP A C 1
ATOM 1355 O O . ASP A 1 179 ? -4.212 11.097 0.428 1.00 84.31 179 ASP A O 1
ATOM 1359 N N . ALA A 1 180 ? -3.575 13.235 0.157 1.00 89.94 180 ALA A N 1
ATOM 1360 C CA . ALA A 1 180 ? -4.373 13.751 1.267 1.00 89.94 180 ALA A CA 1
ATOM 1361 C C . ALA A 1 180 ? -5.883 13.595 1.009 1.00 89.94 180 ALA A C 1
ATOM 1363 O O . ALA A 1 180 ? -6.609 13.154 1.897 1.00 89.94 180 ALA A O 1
ATOM 1364 N N . ASP A 1 181 ? -6.361 13.917 -0.196 1.00 89.69 181 ASP A N 1
ATOM 1365 C CA . ASP A 1 181 ? -7.770 13.764 -0.577 1.00 89.69 181 ASP A CA 1
ATOM 1366 C C . ASP A 1 181 ? -8.197 12.289 -0.550 1.00 89.69 181 ASP A C 1
ATOM 1368 O O . ASP A 1 181 ? -9.177 11.951 0.114 1.00 89.69 181 ASP A O 1
ATOM 1372 N N . ALA A 1 182 ? -7.404 11.396 -1.154 1.00 86.62 182 ALA A N 1
ATOM 1373 C CA . ALA A 1 182 ? -7.658 9.955 -1.124 1.00 86.62 182 ALA A CA 1
ATOM 1374 C C . ALA A 1 182 ? -7.682 9.393 0.310 1.00 86.62 182 ALA A C 1
ATOM 1376 O O . ALA A 1 182 ? -8.479 8.512 0.633 1.00 86.62 182 ALA A O 1
ATOM 1377 N N . LEU A 1 183 ? -6.825 9.910 1.198 1.00 93.19 183 LEU A N 1
ATOM 1378 C CA . LEU A 1 183 ? -6.830 9.520 2.605 1.00 93.19 183 LEU A CA 1
ATOM 1379 C C . LEU A 1 183 ? -8.080 10.022 3.342 1.00 93.19 183 LEU A C 1
ATOM 1381 O O . LEU A 1 183 ? -8.630 9.295 4.167 1.00 93.19 183 LEU A O 1
ATOM 1385 N N . ARG A 1 184 ? -8.558 11.238 3.051 1.00 94.44 184 ARG A N 1
ATOM 1386 C CA . ARG A 1 184 ? -9.812 11.747 3.633 1.00 94.44 184 ARG A CA 1
ATOM 1387 C C . ARG A 1 184 ? -11.013 10.916 3.195 1.00 94.44 184 ARG A C 1
ATOM 1389 O O . ARG A 1 184 ? -11.870 10.637 4.029 1.00 94.44 184 ARG A O 1
ATOM 1396 N N . GLU A 1 185 ? -11.060 10.499 1.932 1.00 91.69 185 GLU A N 1
ATOM 1397 C CA . GLU A 1 185 ? -12.097 9.595 1.422 1.00 91.69 185 GLU A CA 1
ATOM 1398 C C . GLU A 1 185 ? -12.061 8.239 2.133 1.00 91.69 185 GLU A C 1
ATOM 1400 O O . GLU A 1 185 ? -13.101 7.762 2.589 1.00 91.69 185 GLU A O 1
ATOM 1405 N N . GLU A 1 186 ? -10.869 7.654 2.309 1.00 92.06 186 GLU A N 1
ATOM 1406 C CA . GLU A 1 186 ? -10.708 6.427 3.092 1.00 92.06 186 GLU A CA 1
ATOM 1407 C C . GLU A 1 186 ? -11.233 6.608 4.518 1.00 92.06 186 GLU A C 1
ATOM 1409 O O . GLU A 1 186 ? -12.038 5.801 4.966 1.00 92.06 186 GLU A O 1
ATOM 1414 N N . ILE A 1 187 ? -10.827 7.669 5.224 1.00 93.94 187 ILE A N 1
ATOM 1415 C CA . ILE A 1 187 ? -11.270 7.935 6.601 1.00 93.94 187 ILE A CA 1
ATOM 1416 C C . ILE A 1 187 ? -12.793 8.120 6.664 1.00 93.94 187 ILE A C 1
ATOM 1418 O O . ILE A 1 187 ? -13.435 7.579 7.564 1.00 93.94 187 ILE A O 1
ATOM 1422 N N . ALA A 1 188 ? -13.381 8.853 5.715 1.00 93.06 188 ALA A N 1
ATOM 1423 C CA . ALA A 1 188 ? -14.822 9.078 5.655 1.00 93.06 188 ALA A CA 1
ATOM 1424 C C . ALA A 1 188 ? -15.601 7.768 5.464 1.00 93.06 188 ALA A C 1
ATOM 1426 O O . ALA A 1 188 ? -16.625 7.568 6.115 1.00 93.06 188 ALA A O 1
ATOM 1427 N N . ALA A 1 189 ? -15.085 6.849 4.643 1.00 89.06 189 ALA A N 1
ATOM 1428 C CA . ALA A 1 189 ? -15.687 5.535 4.428 1.00 89.06 189 ALA A CA 1
ATOM 1429 C C . ALA A 1 189 ? -15.666 4.631 5.679 1.00 89.06 189 ALA A C 1
ATOM 1431 O O . ALA A 1 189 ? -16.413 3.658 5.730 1.00 89.06 189 ALA A O 1
ATOM 1432 N N . LEU A 1 190 ? -14.842 4.937 6.691 1.00 84.44 190 LEU A N 1
ATOM 1433 C CA . LEU A 1 190 ? -14.780 4.181 7.953 1.00 84.44 190 LEU A CA 1
ATOM 1434 C C . LEU A 1 190 ? -15.797 4.645 9.004 1.00 84.44 190 LEU A C 1
ATOM 1436 O O . LEU A 1 190 ? -16.007 3.931 9.982 1.00 84.44 190 LEU A O 1
ATOM 1440 N N . GLY A 1 191 ? -16.366 5.844 8.847 1.00 69.38 191 GLY A N 1
ATOM 1441 C CA . GLY A 1 191 ? -17.306 6.449 9.798 1.00 69.38 191 GLY A CA 1
ATOM 1442 C C . GLY A 1 191 ? -18.774 6.428 9.359 1.00 69.38 191 GLY A C 1
ATOM 1443 O O . GLY A 1 191 ? -19.596 7.038 10.044 1.00 69.38 191 GLY A O 1
ATOM 1444 N N . GLY A 1 192 ? 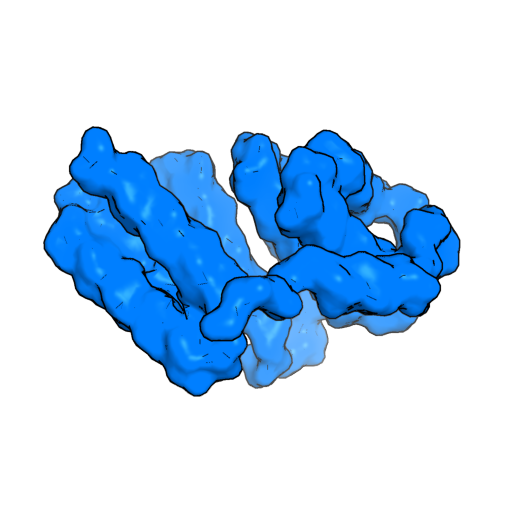-19.077 5.802 8.217 1.00 48.53 192 GLY A N 1
ATOM 1445 C CA . GLY A 1 192 ? -20.429 5.635 7.665 1.00 48.53 192 GLY A CA 1
ATOM 1446 C C . GLY A 1 192 ? -21.126 4.352 8.096 1.00 48.53 192 GLY A C 1
ATOM 1447 O O . GLY A 1 192 ? -20.433 3.415 8.551 1.00 48.53 192 GLY A O 1
#

Sequence (192 aa):
QVHMARGELDSAATLLDPSPRAHWIDRVISAKLAWRRGDTDAAVRRALTELDGSLPPAGHPWDDAGALLQAGQILLDAGLVAEARRAVDGIGPLLVDAGPAVPIHTDWRILDAAVTRAEGRPSKALEVLAGIVPQGGFSLAAWHRERARSLRDLGRTEESAAEYREALARLEAAGERWDADALREEIAALGG

pLDDT: mean 86.56, std 13.6, range [33.53, 98.75]

Radius of gyration: 16.66 Å; chains: 1; bounding box: 44×41×44 Å

Secondary structure (DSSP, 8-state):
----SSHHHHHHHTTS--STTS-HHHHHHHHHHHHHTT-HHHHHHHHHHHHTT-SPPPSSHHHHHHHHHHHHHHHHHTT-HHHHHHHHHHHHHHTTTS-TTSHHHHHHHHHHHHHHHHTT-HHHHHHHHHT--PPTTHHHHHHHHHHHHHHHHTT-HHHHHHHHHHHHHHHHHHT-HHHHHHHHHHHHHT--

Foldseek 3Di:
DDDDDPVVLVVVLVVADCDLQGALVSLLSVLVSCVVVVVLVSSLVSLVCLLVVVGDDHPALVSSLVSLLSSLVSCVVVLVLVSNVSSLVSNVVSCPPPDCPPLSVLSSLLSVLSSCVSVVNLVVSVVSLVPHDHDAAQSQLSSLQSNLVSCVSVVVNVSSVVSLVVSLVRCVVNVVVVVNVVSVVVVVVVVD